Protein AF-A0AAD1FKB3-F1 (afdb_monomer_lite)

InterPro domains:
  IPR004477 ComEC/Rec2-related protein [PF03772] (3-189)
  IPR004477 ComEC/Rec2-related protein [TIGR00360] (20-125)
  IPR052159 Bacterial competence-related DNA uptake protein [PTHR30619] (15-216)

Foldseek 3Di:
DVVLVVLCPDPDPLSVLVVVLSVCCVVDCVVPVVCVVPLVNVLVSLLSLQLSLVVVVVVVPCVNQPDPDDPVSVVVVVLVSLLSSQVRSLLLCVVSCCQVQQKHFPCSRVLSSLVVCLCPVQVVVLVVVLVVVVVVVNSVVSVVSNVVSVVVSVVSVVVLVPDPCRMDGHDNDDPVLVVLSVQLSVCSSVVHPVSVVSNVVSVVVRVVNRVPLPPPQWDADPVQRKIWGQDPVRATEIEGPDDDPSVQCSVCVSSPHRHYHYDYHDPPPD

Structure (mmCIF, N/CA/C/O backbone):
data_AF-A0AAD1FKB3-F1
#
_entry.id   AF-A0AAD1FKB3-F1
#
loop_
_atom_site.group_PDB
_atom_site.id
_atom_site.type_symbol
_atom_site.label_atom_id
_atom_site.label_alt_id
_atom_site.label_comp_id
_atom_site.label_asym_id
_atom_site.label_entity_id
_atom_site.label_seq_id
_atom_site.pdbx_PDB_ins_code
_atom_site.Cartn_x
_atom_site.Cartn_y
_atom_site.Cartn_z
_atom_site.occupancy
_atom_site.B_iso_or_equiv
_atom_site.auth_seq_id
_atom_site.auth_comp_id
_atom_site.auth_asym_id
_atom_site.auth_atom_id
_atom_site.pdbx_PDB_model_num
ATOM 1 N N . MET A 1 1 ? 4.113 -22.077 14.541 1.00 39.12 1 MET A N 1
ATOM 2 C CA . MET A 1 1 ? 3.080 -22.585 15.473 1.00 39.12 1 MET A CA 1
ATOM 3 C C . MET A 1 1 ? 3.200 -21.978 16.868 1.00 39.12 1 MET A C 1
ATOM 5 O O . MET A 1 1 ? 2.243 -21.363 17.306 1.00 39.12 1 MET A O 1
ATOM 9 N N . GLN A 1 2 ? 4.353 -22.048 17.543 1.00 37.47 2 GLN A N 1
ATOM 10 C CA . GLN A 1 2 ? 4.508 -21.526 18.916 1.00 37.47 2 GLN A CA 1
ATOM 11 C C . GLN A 1 2 ? 4.246 -20.015 19.053 1.00 37.47 2 GLN A C 1
ATOM 13 O O . GLN A 1 2 ? 3.602 -19.596 20.003 1.00 37.47 2 GLN A O 1
ATOM 18 N N . PHE A 1 3 ? 4.637 -19.213 18.056 1.00 47.69 3 PHE A N 1
ATOM 19 C CA . PHE A 1 3 ? 4.396 -17.764 18.040 1.00 47.69 3 PHE A CA 1
ATOM 20 C C . PHE A 1 3 ? 2.903 -17.381 17.953 1.00 47.69 3 PHE A C 1
ATOM 22 O O . PHE A 1 3 ? 2.495 -16.380 18.532 1.00 47.69 3 PHE A O 1
ATOM 29 N N . LEU A 1 4 ? 2.076 -18.203 17.285 1.00 47.41 4 LEU A N 1
ATOM 30 C CA . LEU A 1 4 ? 0.626 -17.973 17.173 1.00 47.41 4 LEU A CA 1
ATOM 31 C C . LEU A 1 4 ? -0.088 -18.168 18.518 1.00 47.41 4 LEU A C 1
ATOM 33 O O . LEU A 1 4 ? -0.982 -17.399 18.860 1.00 47.41 4 LEU A O 1
ATOM 37 N N . PHE A 1 5 ? 0.314 -19.183 19.288 1.00 49.19 5 PHE A N 1
ATOM 38 C CA . PHE A 1 5 ? -0.294 -19.464 20.589 1.00 49.19 5 PHE A CA 1
ATOM 39 C C . PHE A 1 5 ? 0.056 -18.401 21.632 1.00 49.19 5 PHE A C 1
ATOM 41 O O . PHE A 1 5 ? -0.810 -18.020 22.416 1.00 49.19 5 PHE A O 1
ATOM 48 N N . THR A 1 6 ? 1.282 -17.870 21.606 1.00 55.47 6 THR A N 1
ATOM 49 C CA . THR A 1 6 ? 1.701 -16.823 22.545 1.00 55.47 6 THR A CA 1
ATOM 50 C C . THR A 1 6 ? 0.889 -15.539 22.360 1.00 55.47 6 THR A C 1
ATOM 52 O O . THR A 1 6 ? 0.445 -14.966 23.347 1.00 55.47 6 THR A O 1
ATOM 55 N N . VAL A 1 7 ? 0.613 -15.127 21.113 1.00 53.53 7 VAL A N 1
ATOM 56 C CA . VAL A 1 7 ? -0.160 -13.907 20.788 1.00 53.53 7 VAL A CA 1
ATOM 57 C C . VAL A 1 7 ? -1.634 -14.005 21.206 1.00 53.53 7 VAL A C 1
ATOM 59 O O . VAL A 1 7 ? -2.237 -12.998 21.571 1.00 53.53 7 VAL A O 1
ATOM 62 N N . LEU A 1 8 ? -2.224 -15.205 21.204 1.00 50.62 8 LEU A N 1
ATOM 63 C CA . LEU A 1 8 ? -3.625 -15.410 21.593 1.00 50.62 8 LEU A CA 1
ATOM 64 C C . LEU A 1 8 ? -3.867 -15.197 23.102 1.00 50.62 8 LEU A C 1
ATOM 66 O O . LEU A 1 8 ? -5.003 -14.934 23.498 1.00 50.62 8 LEU A O 1
ATOM 70 N N . TYR A 1 9 ? -2.818 -15.324 23.924 1.00 55.19 9 TYR A N 1
ATOM 71 C CA . TYR A 1 9 ? -2.907 -15.336 25.387 1.00 55.19 9 TYR A CA 1
ATOM 72 C C . TYR A 1 9 ? -2.482 -14.020 26.061 1.00 55.19 9 TYR A C 1
ATOM 74 O O . TYR A 1 9 ? -2.589 -13.923 27.280 1.00 55.19 9 TYR A O 1
ATOM 82 N N . LEU A 1 10 ? -2.017 -13.004 25.318 1.00 48.88 10 LEU A N 1
ATOM 83 C CA . LEU A 1 10 ? -1.699 -11.694 25.902 1.00 48.88 10 LEU A CA 1
ATOM 84 C C . LEU A 1 10 ? -2.988 -10.919 26.235 1.00 48.88 10 LEU A C 1
ATOM 86 O O . LEU A 1 10 ? -3.752 -10.594 25.320 1.00 48.88 10 LEU A O 1
ATOM 90 N N . PRO A 1 11 ? -3.239 -10.579 27.513 1.00 51.00 11 PRO A N 1
ATOM 91 C CA . PRO A 1 11 ? -4.298 -9.658 27.876 1.00 51.00 11 PRO A CA 1
ATOM 92 C C . PRO A 1 11 ? -3.741 -8.233 27.816 1.00 51.00 11 PRO A C 1
ATOM 94 O O . PRO A 1 11 ? -3.106 -7.807 28.766 1.00 51.00 11 PRO A O 1
ATOM 97 N N . ASP A 1 12 ? -3.956 -7.515 26.709 1.00 55.78 12 ASP A N 1
ATOM 98 C CA . ASP A 1 12 ? -3.789 -6.054 26.647 1.00 55.78 12 ASP A CA 1
ATOM 99 C C . ASP A 1 12 ? -4.429 -5.451 25.384 1.00 55.78 12 ASP A C 1
ATOM 101 O O . ASP A 1 12 ? -4.550 -6.100 24.343 1.00 55.78 12 ASP A O 1
ATOM 105 N N . ALA A 1 13 ? -4.815 -4.172 25.455 1.00 51.72 13 ALA A N 1
ATOM 106 C CA . ALA A 1 13 ? -5.456 -3.425 24.365 1.00 51.72 13 ALA A CA 1
ATOM 107 C C . ALA A 1 13 ? -4.607 -3.330 23.071 1.00 51.72 13 ALA A C 1
ATOM 109 O O . ALA A 1 13 ? -5.163 -3.097 21.998 1.00 51.72 13 ALA A O 1
ATOM 110 N N . LEU A 1 14 ? -3.287 -3.560 23.144 1.00 50.25 14 LEU A N 1
ATOM 111 C CA . LEU A 1 14 ? -2.389 -3.649 21.979 1.00 50.25 14 LEU A CA 1
ATOM 112 C C . LEU A 1 14 ? -2.432 -5.007 21.254 1.00 50.25 14 LEU A C 1
ATOM 114 O O . LEU A 1 14 ? -2.030 -5.091 20.095 1.00 50.25 14 LEU A O 1
ATOM 118 N N . ALA A 1 15 ? -2.930 -6.067 21.895 1.00 56.03 15 ALA A N 1
ATOM 119 C CA . ALA A 1 15 ? -2.915 -7.424 21.345 1.00 56.03 15 ALA A CA 1
ATOM 120 C C . ALA A 1 15 ? -4.056 -7.694 20.347 1.00 56.03 15 ALA A C 1
ATOM 122 O O . ALA A 1 15 ? -4.021 -8.689 19.624 1.00 56.03 15 ALA A O 1
ATOM 123 N N . PHE A 1 16 ? -5.066 -6.820 20.267 1.00 64.44 16 PHE A N 1
ATOM 124 C CA . PHE A 1 16 ? -6.256 -7.044 19.437 1.00 64.44 16 PHE A CA 1
ATOM 125 C C . PHE A 1 16 ? -5.960 -7.190 17.933 1.00 64.44 16 PHE A C 1
ATOM 127 O O . PHE A 1 16 ? -6.405 -8.178 17.344 1.00 64.44 16 PHE A O 1
ATOM 134 N N . PRO A 1 17 ? -5.196 -6.284 17.289 1.00 72.12 17 PRO A N 1
ATOM 135 C CA . PRO A 1 17 ? -4.916 -6.393 15.858 1.00 72.12 17 PRO A CA 1
ATOM 136 C C . PRO A 1 17 ? -4.081 -7.633 15.517 1.00 72.12 17 PRO A C 1
ATOM 138 O O . PRO A 1 17 ? -4.387 -8.329 14.550 1.00 72.12 17 PRO A O 1
ATOM 141 N N . LEU A 1 18 ? -3.074 -7.960 16.339 1.00 73.00 18 LEU A N 1
ATOM 142 C CA . LEU A 1 18 ? -2.245 -9.157 16.152 1.00 73.00 18 LEU A CA 1
ATOM 143 C C . LEU A 1 18 ? -3.039 -10.441 16.369 1.00 73.00 18 LEU A C 1
ATOM 145 O O . LEU A 1 18 ? -2.844 -11.412 15.639 1.00 73.00 18 LEU A O 1
ATOM 149 N N . ARG A 1 19 ? -3.958 -10.450 17.337 1.00 74.81 19 ARG A N 1
ATOM 150 C CA . ARG A 1 19 ? -4.823 -11.595 17.615 1.00 74.81 19 ARG A CA 1
ATOM 151 C C . ARG A 1 19 ? -5.783 -11.857 16.460 1.00 74.81 19 ARG A C 1
ATOM 153 O O . ARG A 1 19 ? -5.859 -12.990 15.997 1.00 74.81 19 ARG A O 1
ATOM 160 N N . SER A 1 20 ? -6.450 -10.825 15.946 1.00 79.81 20 SER A N 1
ATOM 161 C CA . SER A 1 20 ? -7.318 -10.947 14.768 1.00 79.81 20 SER A CA 1
ATOM 162 C C . SER A 1 20 ? -6.542 -11.412 13.535 1.00 79.81 20 SER A C 1
ATOM 164 O O . SER A 1 20 ? -6.999 -12.305 12.826 1.00 79.81 20 SER A O 1
ATOM 166 N N . LEU A 1 21 ? -5.337 -10.875 13.317 1.00 81.25 21 LEU A N 1
ATOM 167 C CA . LEU A 1 21 ? -4.452 -11.277 12.222 1.00 81.25 21 LEU A CA 1
ATOM 168 C C . LEU A 1 21 ? -4.037 -12.756 12.329 1.00 81.25 21 LEU A C 1
ATOM 170 O O . LEU A 1 21 ? -4.066 -13.499 11.349 1.00 81.25 21 LEU A O 1
ATOM 174 N N . THR A 1 22 ? -3.692 -13.187 13.540 1.00 79.44 22 THR A N 1
ATOM 175 C CA . THR A 1 22 ? -3.315 -14.566 13.873 1.00 79.44 22 THR A CA 1
ATOM 176 C C . THR A 1 22 ? -4.476 -15.531 13.633 1.00 79.44 22 THR A C 1
ATOM 178 O O . THR A 1 22 ? -4.288 -16.574 13.009 1.00 79.44 22 THR A O 1
ATOM 181 N N . ILE A 1 23 ? -5.685 -15.165 14.071 1.00 83.25 23 ILE A N 1
ATOM 182 C CA . ILE A 1 23 ? -6.908 -15.947 13.845 1.00 83.25 23 ILE A CA 1
ATOM 183 C C . ILE A 1 23 ? -7.210 -16.047 12.346 1.00 83.25 23 ILE A C 1
ATOM 185 O O . ILE A 1 23 ? -7.464 -17.143 11.852 1.00 83.25 23 ILE A O 1
ATOM 189 N N . ALA A 1 24 ? -7.128 -14.937 11.608 1.00 82.94 24 ALA A N 1
ATOM 190 C CA . ALA A 1 24 ? -7.347 -14.932 10.166 1.00 82.94 24 ALA A CA 1
ATOM 191 C C . ALA A 1 24 ? -6.366 -15.868 9.444 1.00 82.94 24 ALA A C 1
ATOM 193 O O . ALA A 1 24 ? -6.794 -16.720 8.670 1.00 82.94 24 ALA A O 1
ATOM 194 N N . ALA A 1 25 ? -5.066 -15.788 9.746 1.00 82.50 25 ALA A N 1
ATOM 195 C CA . ALA A 1 25 ? -4.069 -16.686 9.162 1.00 82.50 25 ALA A CA 1
ATOM 196 C C . ALA A 1 25 ? -4.320 -18.161 9.520 1.00 82.50 25 ALA A C 1
ATOM 198 O O . ALA A 1 25 ? -4.170 -19.031 8.664 1.00 82.50 25 ALA A O 1
ATOM 199 N N . PHE A 1 26 ? -4.736 -18.445 10.759 1.00 84.12 26 PHE A N 1
ATOM 200 C CA . PHE A 1 26 ? -5.035 -19.804 11.214 1.00 84.12 26 PHE A CA 1
ATOM 201 C C . PHE A 1 26 ? -6.264 -20.411 10.527 1.00 84.12 26 PHE A C 1
ATOM 203 O O . PHE A 1 26 ? -6.321 -21.621 10.358 1.00 84.12 26 PHE A O 1
ATOM 210 N N . ILE A 1 27 ? -7.231 -19.591 10.114 1.00 87.00 27 ILE A N 1
ATOM 211 C CA . ILE A 1 27 ? -8.413 -20.053 9.374 1.00 87.00 27 ILE A CA 1
ATOM 212 C C . ILE A 1 27 ? -8.106 -20.170 7.876 1.00 87.00 27 ILE A C 1
ATOM 214 O O . ILE A 1 27 ? -8.460 -21.162 7.246 1.00 87.00 27 ILE A O 1
ATOM 218 N N . ILE A 1 28 ? -7.442 -19.167 7.296 1.00 86.94 28 ILE A N 1
ATOM 219 C CA . ILE A 1 28 ? -7.261 -19.055 5.843 1.00 86.94 28 ILE A CA 1
ATOM 220 C C . ILE A 1 28 ? -6.235 -20.070 5.320 1.00 86.94 28 ILE A C 1
ATOM 222 O O . ILE A 1 28 ? -6.497 -20.724 4.313 1.00 86.94 28 ILE A O 1
ATOM 226 N N . LEU A 1 29 ? -5.086 -20.229 5.988 1.00 87.62 29 LEU A N 1
ATOM 227 C CA . LEU A 1 29 ? -3.979 -21.046 5.469 1.00 87.62 29 LEU A CA 1
ATOM 228 C C . LEU A 1 29 ? -4.279 -22.555 5.402 1.00 87.62 29 LEU A C 1
ATOM 230 O O . LEU A 1 29 ? -3.858 -23.173 4.426 1.00 87.62 29 LEU A O 1
ATOM 234 N N . PRO A 1 30 ? -4.999 -23.175 6.361 1.00 91.25 30 PRO A N 1
ATOM 235 C CA . PRO A 1 30 ? -5.385 -24.581 6.233 1.00 91.25 30 PRO A CA 1
ATOM 236 C C . PRO A 1 30 ? -6.418 -24.829 5.134 1.00 91.25 30 PRO A C 1
ATOM 238 O O . PRO A 1 30 ? -6.410 -25.895 4.529 1.00 91.25 30 PRO A O 1
ATOM 241 N N . LEU A 1 31 ? -7.309 -23.863 4.887 1.00 90.88 31 LEU A N 1
ATOM 242 C CA . LEU A 1 31 ? -8.337 -23.984 3.853 1.00 90.88 31 LEU A CA 1
ATOM 243 C C . LEU A 1 31 ? -7.755 -23.783 2.454 1.00 90.88 31 LEU A C 1
ATOM 245 O O . LEU A 1 31 ? -8.154 -24.470 1.523 1.00 90.88 31 LEU A O 1
ATOM 249 N N . ASN A 1 32 ? -6.828 -22.837 2.311 1.00 88.62 32 ASN A N 1
ATOM 250 C CA . ASN A 1 32 ? -6.254 -22.448 1.030 1.00 88.62 32 ASN A CA 1
ATOM 251 C C . ASN A 1 32 ? -4.782 -22.036 1.224 1.00 88.62 32 ASN A C 1
ATOM 253 O O . ASN A 1 32 ? -4.481 -20.849 1.398 1.00 88.62 32 ASN A O 1
ATOM 257 N N . PRO A 1 33 ? -3.845 -23.000 1.196 1.00 85.50 33 PRO A N 1
ATOM 258 C CA . PRO A 1 33 ? -2.425 -22.729 1.427 1.00 85.50 33 PRO A CA 1
ATOM 259 C C . PRO A 1 33 ? -1.802 -21.857 0.329 1.00 85.50 33 PRO A C 1
ATOM 261 O O . PRO A 1 33 ? -0.818 -21.159 0.573 1.00 85.50 33 PRO A O 1
ATOM 264 N N . GLU A 1 34 ? -2.401 -21.843 -0.862 1.00 86.56 34 GLU A N 1
ATOM 265 C CA . GLU A 1 34 ? -1.951 -21.054 -2.010 1.00 86.56 34 GLU A CA 1
ATOM 266 C C . GLU A 1 34 ? -1.991 -19.540 -1.740 1.00 86.56 34 GLU A C 1
ATOM 268 O O . GLU A 1 34 ? -1.167 -18.800 -2.282 1.00 86.56 34 GLU A O 1
ATOM 273 N N . TYR A 1 35 ? -2.850 -19.068 -0.821 1.00 84.81 35 TYR A N 1
ATOM 274 C CA . TYR A 1 35 ? -2.946 -17.645 -0.467 1.00 84.81 35 TYR A CA 1
ATOM 275 C C . TYR A 1 35 ? -1.649 -17.040 0.065 1.00 84.81 35 TYR A C 1
ATOM 277 O O . TYR A 1 35 ? -1.473 -15.828 -0.034 1.00 84.81 35 TYR A O 1
ATOM 285 N N . ILE A 1 36 ? -0.707 -17.843 0.565 1.00 83.31 36 ILE A N 1
ATOM 286 C CA . ILE A 1 36 ? 0.579 -17.321 1.039 1.00 83.31 36 ILE A CA 1
ATOM 287 C C . ILE A 1 36 ? 1.418 -16.699 -0.090 1.00 83.31 36 ILE A C 1
ATOM 289 O O . ILE A 1 36 ? 2.229 -15.803 0.155 1.00 83.31 36 ILE A O 1
ATOM 293 N N . PHE A 1 37 ? 1.199 -17.135 -1.333 1.00 82.88 37 PHE A N 1
ATOM 294 C CA . PHE A 1 37 ? 1.865 -16.603 -2.521 1.00 82.88 37 PHE A CA 1
ATOM 295 C C . PHE A 1 37 ? 1.112 -15.424 -3.140 1.00 82.88 37 PHE A C 1
ATOM 297 O O . PHE A 1 37 ? 1.648 -14.751 -4.018 1.00 82.88 37 PHE A O 1
ATOM 304 N N . HIS A 1 38 ? -0.106 -15.131 -2.672 1.00 85.00 38 HIS A N 1
ATOM 305 C CA . HIS A 1 38 ? -0.870 -14.006 -3.183 1.00 85.00 38 HIS A CA 1
ATOM 306 C C . HIS A 1 38 ? -0.317 -12.677 -2.647 1.00 85.00 38 HIS A C 1
ATOM 308 O O . HIS A 1 38 ? -0.253 -12.476 -1.427 1.00 85.00 38 HIS A O 1
ATOM 314 N N . PRO A 1 39 ? -0.014 -11.710 -3.531 1.00 84.81 39 PRO A N 1
ATOM 315 C CA . PRO A 1 39 ? 0.517 -10.409 -3.129 1.00 84.81 39 PRO A CA 1
ATOM 316 C C . PRO A 1 39 ? -0.381 -9.672 -2.137 1.00 84.81 39 PRO A C 1
ATOM 318 O O . PRO A 1 39 ? 0.105 -9.069 -1.187 1.00 84.81 39 PRO A O 1
ATOM 321 N N . SER A 1 40 ? -1.702 -9.760 -2.305 1.00 84.88 40 SER A N 1
ATOM 322 C CA . SER A 1 40 ? -2.670 -9.112 -1.413 1.00 84.88 40 SER A CA 1
ATOM 323 C C . SER A 1 40 ? -2.573 -9.619 0.029 1.00 84.88 40 SER A C 1
ATOM 325 O O . SER A 1 40 ? -2.665 -8.822 0.963 1.00 84.88 40 SER A O 1
ATOM 327 N N . PHE A 1 41 ? -2.341 -10.924 0.217 1.00 85.31 41 PHE A N 1
ATOM 328 C CA . PHE A 1 41 ? -2.156 -11.520 1.541 1.00 85.31 41 PHE A CA 1
ATOM 329 C C . PHE A 1 41 ? -0.845 -11.037 2.169 1.00 85.31 41 PHE A C 1
ATOM 331 O O . PHE A 1 41 ? -0.839 -10.561 3.304 1.00 85.31 41 PHE A O 1
ATOM 338 N N . GLN A 1 42 ? 0.250 -11.078 1.403 1.00 88.56 42 GLN A N 1
ATOM 339 C CA . GLN A 1 42 ? 1.574 -10.641 1.853 1.00 88.56 42 GLN A CA 1
ATOM 340 C C . GLN A 1 42 ? 1.584 -9.161 2.254 1.00 88.56 42 GLN A C 1
ATOM 342 O O . GLN A 1 42 ? 2.027 -8.818 3.350 1.00 88.56 42 GLN A O 1
ATOM 347 N N . LEU A 1 43 ? 1.051 -8.289 1.393 1.00 89.75 43 LEU A N 1
ATOM 348 C CA . LEU A 1 43 ? 1.009 -6.847 1.623 1.00 89.75 43 LEU A CA 1
ATOM 349 C C . LEU A 1 43 ? 0.167 -6.490 2.848 1.00 89.75 43 LEU A C 1
ATOM 351 O O . LEU A 1 43 ? 0.610 -5.696 3.674 1.00 89.75 43 LEU A O 1
ATOM 355 N N . SER A 1 44 ? -1.013 -7.099 3.003 1.00 87.44 44 SER A N 1
ATOM 356 C CA . SER A 1 44 ? -1.881 -6.841 4.156 1.00 87.44 44 SER A CA 1
ATOM 357 C C . SER A 1 44 ? -1.237 -7.302 5.467 1.00 87.44 44 SER A C 1
ATOM 359 O O . SER A 1 44 ? -1.201 -6.542 6.436 1.00 87.44 44 SER A O 1
ATOM 361 N N . PHE A 1 45 ? -0.660 -8.509 5.493 1.00 86.62 45 PHE A N 1
ATOM 362 C CA . PHE A 1 45 ? -0.048 -9.067 6.700 1.00 86.62 45 PHE A CA 1
ATOM 363 C C . PHE A 1 45 ? 1.170 -8.254 7.152 1.00 86.62 45 PHE A C 1
ATOM 365 O O . PHE A 1 45 ? 1.288 -7.905 8.327 1.00 86.62 45 PHE A O 1
ATOM 372 N N . ILE A 1 46 ? 2.045 -7.892 6.208 1.00 87.81 46 ILE A N 1
ATOM 373 C CA . ILE A 1 46 ? 3.221 -7.057 6.473 1.00 87.81 46 ILE A CA 1
ATOM 374 C C . ILE A 1 46 ? 2.796 -5.663 6.937 1.00 87.81 46 ILE A C 1
ATOM 376 O O . ILE A 1 46 ? 3.334 -5.169 7.926 1.00 87.81 46 ILE A O 1
ATOM 380 N N . ALA A 1 47 ? 1.800 -5.048 6.290 1.00 88.69 47 ALA A N 1
ATOM 381 C CA . ALA A 1 47 ? 1.280 -3.744 6.691 1.00 88.69 47 ALA A CA 1
ATOM 382 C C . ALA A 1 47 ? 0.745 -3.760 8.130 1.00 88.69 47 ALA A C 1
ATOM 384 O O . ALA A 1 47 ? 1.176 -2.942 8.942 1.00 88.69 47 ALA A O 1
ATOM 385 N N . VAL A 1 48 ? -0.132 -4.707 8.481 1.00 87.50 48 VAL A N 1
ATOM 386 C CA . VAL A 1 48 ? -0.699 -4.791 9.838 1.00 87.50 48 VAL A CA 1
ATOM 387 C C . VAL A 1 48 ? 0.394 -5.038 10.878 1.00 87.50 48 VAL A C 1
ATOM 389 O O . VAL A 1 48 ? 0.453 -4.312 11.869 1.00 87.50 48 VAL A O 1
ATOM 392 N N . LEU A 1 49 ? 1.295 -6.001 10.645 1.00 84.81 49 LEU A N 1
ATOM 393 C CA . LEU A 1 49 ? 2.421 -6.261 11.550 1.00 84.81 49 LEU A CA 1
ATOM 394 C C . LEU A 1 49 ? 3.291 -5.019 11.748 1.00 84.81 49 LEU A C 1
ATOM 396 O O . LEU A 1 49 ? 3.677 -4.699 12.871 1.00 84.81 49 LEU A O 1
ATOM 400 N N . SER A 1 50 ? 3.574 -4.304 10.659 1.00 85.00 50 SER A N 1
ATOM 401 C CA . SER A 1 50 ? 4.382 -3.093 10.694 1.00 85.00 50 SER A CA 1
ATOM 402 C C . SER A 1 50 ? 3.738 -1.991 11.526 1.00 85.00 50 SER A C 1
ATOM 404 O O . SER A 1 50 ? 4.415 -1.363 12.334 1.00 85.00 50 SER A O 1
ATOM 406 N N . LEU A 1 51 ? 2.425 -1.798 11.387 1.00 85.12 51 LEU A N 1
ATOM 407 C CA . LEU A 1 51 ? 1.684 -0.790 12.134 1.00 85.12 51 LEU A CA 1
ATOM 408 C C . LEU A 1 51 ? 1.653 -1.116 13.621 1.00 85.12 51 LEU A C 1
ATOM 410 O O . LEU A 1 51 ? 1.817 -0.209 14.429 1.00 85.12 51 LEU A O 1
ATOM 414 N N . VAL A 1 52 ? 1.494 -2.390 13.991 1.00 82.19 52 VAL A N 1
ATOM 415 C CA . VAL A 1 52 ? 1.530 -2.786 15.403 1.00 82.19 52 VAL A CA 1
ATOM 416 C C . VAL A 1 52 ? 2.922 -2.568 15.998 1.00 82.19 52 VAL A C 1
ATOM 418 O O . VAL A 1 52 ? 3.041 -1.898 17.022 1.00 82.19 52 VAL A O 1
ATOM 421 N N . ALA A 1 53 ? 3.977 -3.042 15.330 1.00 79.06 53 ALA A N 1
ATOM 422 C CA . ALA A 1 53 ? 5.354 -2.843 15.790 1.00 79.06 53 ALA A CA 1
ATOM 423 C C . ALA A 1 53 ? 5.738 -1.349 15.848 1.00 79.06 53 ALA A C 1
ATOM 425 O O . ALA A 1 53 ? 6.380 -0.885 16.791 1.00 79.06 53 ALA A O 1
ATOM 426 N N . GLY A 1 54 ? 5.303 -0.565 14.859 1.00 78.56 54 GLY A N 1
ATOM 427 C CA . GLY A 1 54 ? 5.491 0.884 14.824 1.00 78.56 54 GLY A CA 1
ATOM 428 C C . GLY A 1 54 ? 4.714 1.609 15.922 1.00 78.56 54 GLY A C 1
ATOM 429 O O . GLY A 1 54 ? 5.212 2.578 16.491 1.00 78.56 54 GLY A O 1
ATOM 430 N N . TYR A 1 55 ? 3.518 1.131 16.269 1.00 77.00 55 TYR A N 1
ATOM 431 C CA . TYR A 1 55 ? 2.710 1.705 17.341 1.00 77.00 55 TYR A CA 1
ATOM 432 C C . TYR A 1 55 ? 3.324 1.467 18.724 1.00 77.00 55 TYR A C 1
ATOM 434 O O . TYR A 1 55 ? 3.342 2.388 19.541 1.00 77.00 55 TYR A O 1
ATOM 442 N N . GLU A 1 56 ? 3.898 0.287 18.975 1.00 73.69 56 GLU A N 1
ATOM 443 C CA . GLU A 1 56 ? 4.669 0.021 20.198 1.00 73.69 56 GLU A CA 1
ATOM 444 C C . GLU A 1 56 ? 5.842 0.996 20.349 1.00 73.69 56 GLU A C 1
ATOM 446 O O . GLU A 1 56 ? 6.047 1.575 21.420 1.00 73.69 56 GLU A O 1
ATOM 451 N N . PHE A 1 57 ? 6.577 1.237 19.260 1.00 70.75 57 PHE A N 1
ATOM 452 C CA . PHE A 1 57 ? 7.657 2.222 19.238 1.00 70.75 57 PHE A CA 1
ATOM 453 C C . PHE A 1 57 ? 7.140 3.649 19.486 1.00 70.75 57 PHE A C 1
ATOM 455 O O . PHE A 1 57 ? 7.714 4.388 20.287 1.00 70.75 57 PHE A O 1
ATOM 462 N N . TYR A 1 58 ? 6.030 4.023 18.843 1.00 70.56 58 TYR A N 1
ATOM 463 C CA . TYR A 1 58 ? 5.409 5.340 18.980 1.00 70.56 58 TYR A CA 1
ATOM 464 C C . TYR A 1 58 ? 4.922 5.617 20.413 1.00 70.56 58 TYR A C 1
ATOM 466 O O . TYR A 1 58 ? 5.169 6.697 20.947 1.00 70.56 58 TYR A O 1
ATOM 474 N N . LEU A 1 59 ? 4.289 4.638 21.069 1.00 67.12 59 LEU A N 1
ATOM 475 C CA . LEU A 1 59 ? 3.823 4.756 22.455 1.00 67.12 59 LEU A CA 1
ATOM 476 C C . LEU A 1 59 ? 4.964 4.839 23.469 1.00 67.12 59 LEU A C 1
ATOM 478 O O . LEU A 1 59 ? 4.882 5.604 24.431 1.00 67.12 59 LEU A O 1
ATOM 482 N N . LYS A 1 60 ? 6.031 4.061 23.261 1.00 65.50 60 LYS A N 1
ATOM 483 C CA . LYS A 1 60 ? 7.198 4.055 24.152 1.00 65.50 60 LYS A CA 1
ATOM 484 C C . LYS A 1 60 ? 7.930 5.400 24.144 1.00 65.50 60 LYS A C 1
ATOM 486 O O . LYS A 1 60 ? 8.550 5.770 25.138 1.00 65.50 60 LYS A O 1
ATOM 491 N N . ASN A 1 61 ? 7.816 6.151 23.051 1.00 66.31 61 ASN A N 1
ATOM 492 C CA . ASN A 1 61 ? 8.430 7.458 22.875 1.00 66.31 61 ASN A CA 1
ATOM 493 C C . ASN A 1 61 ? 7.421 8.590 23.156 1.00 66.31 61 ASN A C 1
ATOM 495 O O . ASN A 1 61 ? 7.101 9.401 22.286 1.00 66.31 61 ASN A O 1
ATOM 499 N N . SER A 1 62 ? 6.942 8.651 24.407 1.00 55.81 62 SER A N 1
ATOM 500 C CA . SER A 1 62 ? 5.901 9.566 24.923 1.00 55.81 62 SER A CA 1
ATOM 501 C C . SER A 1 62 ? 6.117 11.061 24.636 1.00 55.81 62 SER A C 1
ATOM 503 O O . SER A 1 62 ? 5.171 11.843 24.696 1.00 55.81 62 SER A O 1
ATOM 505 N N . TRP A 1 63 ? 7.329 11.469 24.260 1.00 54.56 63 TRP A N 1
ATOM 506 C CA . TRP A 1 63 ? 7.642 12.823 23.794 1.00 54.56 63 TRP A CA 1
ATOM 507 C C . TRP A 1 63 ? 6.954 13.197 22.464 1.00 54.56 63 TRP A C 1
ATOM 509 O O . TRP A 1 63 ? 6.671 14.368 22.225 1.00 54.56 63 TRP A O 1
ATOM 519 N N . LEU A 1 64 ? 6.616 12.216 21.617 1.00 55.19 64 LEU A N 1
ATOM 520 C CA . LEU A 1 64 ? 5.879 12.428 20.360 1.00 55.19 64 LEU A CA 1
ATOM 521 C C . LEU A 1 64 ? 4.370 12.665 20.575 1.00 55.19 64 LEU A C 1
ATOM 523 O O . LEU A 1 64 ? 3.680 13.130 19.668 1.00 55.19 64 LEU A O 1
ATOM 527 N N . LEU A 1 65 ? 3.856 12.352 21.768 1.00 58.09 65 LEU A N 1
ATOM 528 C CA . LEU A 1 65 ? 2.433 12.331 22.131 1.00 58.09 65 LEU A CA 1
ATOM 529 C C . LEU A 1 65 ? 1.936 13.653 22.744 1.00 58.09 65 LEU A C 1
ATOM 531 O O . LEU A 1 65 ? 0.991 13.619 23.527 1.00 58.09 65 LEU A O 1
ATOM 535 N N . GLY A 1 66 ? 2.570 14.785 22.400 1.00 56.78 66 GLY A N 1
ATOM 536 C CA . GLY A 1 66 ? 2.365 16.123 22.984 1.00 56.78 66 GLY A CA 1
ATOM 537 C C . GLY A 1 66 ? 0.956 16.414 23.529 1.00 56.78 66 GLY A C 1
ATOM 538 O O . GLY A 1 66 ? -0.045 16.016 22.938 1.00 56.78 66 GLY A O 1
ATOM 539 N N . GLU A 1 67 ? 0.887 17.108 24.672 1.00 57.12 67 GLU A N 1
ATOM 540 C CA . GLU A 1 67 ? -0.312 17.200 25.521 1.00 57.12 67 GLU A CA 1
ATOM 541 C C . GLU A 1 67 ? -1.640 17.358 24.755 1.00 57.12 67 GLU A C 1
ATOM 543 O O . GLU A 1 67 ? -1.876 18.332 24.034 1.00 57.12 67 GLU A O 1
ATOM 548 N N . LYS A 1 68 ? -2.554 16.404 24.978 1.00 59.25 68 LYS A N 1
ATOM 549 C CA . LYS A 1 68 ? -3.925 16.413 24.455 1.00 59.25 68 LYS A CA 1
ATOM 550 C C . LYS A 1 68 ? -4.738 17.532 25.113 1.00 59.25 68 LYS A C 1
ATOM 552 O O . LYS A 1 68 ? -5.431 17.298 26.099 1.00 59.25 68 LYS A O 1
ATOM 557 N N . LYS A 1 69 ? -4.685 18.748 24.569 1.00 55.75 69 LYS A N 1
ATOM 558 C CA . LYS A 1 69 ? -5.560 19.851 24.998 1.00 55.75 69 LYS A CA 1
ATOM 559 C C . LYS A 1 69 ? -6.418 20.350 23.829 1.00 55.75 69 LYS A C 1
ATOM 561 O O . LYS A 1 69 ? -5.927 20.970 22.890 1.00 55.75 69 LYS A O 1
ATOM 566 N N . GLY A 1 70 ? -7.722 20.059 23.904 1.00 76.12 70 GLY A N 1
ATOM 567 C CA . GLY A 1 70 ? -8.771 20.568 23.008 1.00 76.12 70 GLY A CA 1
ATOM 568 C C . GLY A 1 70 ? -8.976 19.811 21.684 1.00 76.12 70 GLY A C 1
ATOM 569 O O . GLY A 1 70 ? -8.193 18.942 21.301 1.00 76.12 70 GLY A O 1
ATOM 570 N N . ILE A 1 71 ? -10.039 20.185 20.959 1.00 76.75 71 ILE A N 1
ATOM 571 C CA . ILE A 1 71 ? -10.422 19.623 19.643 1.00 76.75 71 ILE A CA 1
ATOM 572 C C . ILE A 1 71 ? -9.279 19.770 18.627 1.00 76.75 71 ILE A C 1
ATOM 574 O O . ILE A 1 71 ? -8.991 18.854 17.862 1.00 76.75 71 ILE A O 1
ATOM 578 N N . PHE A 1 72 ? -8.562 20.896 18.665 1.00 77.38 72 PHE A N 1
ATOM 579 C CA . PHE A 1 72 ? -7.432 21.154 17.773 1.00 77.38 72 PHE A CA 1
ATOM 580 C C . PHE A 1 72 ? -6.240 20.216 18.028 1.00 77.38 72 PHE A C 1
ATOM 582 O O . PHE A 1 72 ? -5.576 19.789 17.084 1.00 77.38 72 PHE A O 1
ATOM 589 N N . GLY A 1 73 ? -5.996 19.840 19.290 1.00 77.19 73 GLY A N 1
ATOM 590 C CA . GLY A 1 73 ? -4.999 18.830 19.648 1.00 77.19 73 GLY A CA 1
ATOM 591 C C . GLY A 1 73 ? -5.378 17.436 19.144 1.00 77.19 73 GLY A C 1
ATOM 592 O O . GLY A 1 73 ? -4.526 16.719 18.627 1.00 77.19 73 GLY A O 1
ATOM 593 N N . ALA A 1 74 ? -6.666 17.079 19.206 1.00 76.69 74 ALA A N 1
ATOM 594 C CA . ALA A 1 74 ? -7.165 15.805 18.688 1.00 76.69 74 ALA A CA 1
ATOM 595 C C . ALA A 1 74 ? -7.024 15.697 17.160 1.00 76.69 74 ALA A C 1
ATOM 597 O O . ALA A 1 74 ? -6.548 14.678 16.663 1.00 76.69 74 ALA A O 1
ATOM 598 N N . VAL A 1 75 ? -7.364 16.760 16.419 1.00 80.94 75 VAL A N 1
ATOM 599 C CA . VAL A 1 75 ? -7.202 16.797 14.955 1.00 80.94 75 VAL A CA 1
ATOM 600 C C . VAL A 1 75 ? -5.729 16.690 14.567 1.00 80.94 75 VAL A C 1
ATOM 602 O O . VAL A 1 75 ? -5.388 15.871 13.719 1.00 80.94 75 VAL A O 1
ATOM 605 N N . LYS A 1 76 ? -4.842 17.454 15.220 1.00 81.81 76 LYS A N 1
ATOM 606 C CA . LYS A 1 76 ? -3.389 17.371 14.991 1.00 81.81 76 LYS A CA 1
ATOM 607 C C . LYS A 1 76 ? -2.828 15.981 15.273 1.00 81.81 76 LYS A C 1
ATOM 609 O O . LYS A 1 76 ? -2.006 15.483 14.513 1.00 81.81 76 LYS A O 1
ATOM 614 N N . PHE A 1 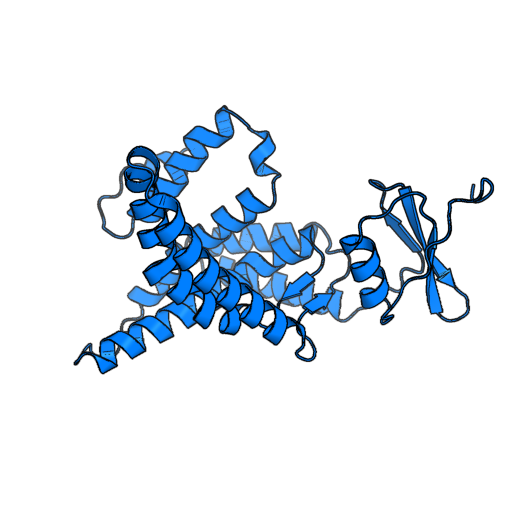77 ? -3.260 15.356 16.363 1.00 79.94 77 PHE A N 1
ATOM 615 C CA . PHE A 1 77 ? -2.813 14.016 16.719 1.00 79.94 77 PHE A CA 1
ATOM 616 C C . PHE A 1 77 ? -3.292 12.973 15.704 1.00 79.94 77 PHE A C 1
ATOM 618 O O . PHE A 1 77 ? -2.514 12.114 15.291 1.00 79.94 77 PHE A O 1
ATOM 625 N N . TYR A 1 78 ? -4.551 13.067 15.269 1.00 81.50 78 TYR A N 1
ATOM 626 C CA . TYR A 1 78 ? -5.110 12.178 14.254 1.00 81.50 78 TYR A CA 1
ATOM 627 C C . TYR A 1 78 ? -4.364 12.307 12.923 1.00 81.50 78 TYR A C 1
ATOM 629 O O . TYR A 1 78 ? -3.955 11.298 12.352 1.00 81.50 78 TYR A O 1
ATOM 637 N N . THR A 1 79 ? -4.127 13.534 12.449 1.00 83.12 79 THR A N 1
ATOM 638 C CA . THR A 1 79 ? -3.393 13.752 11.197 1.00 83.12 79 THR A CA 1
ATOM 639 C C . THR A 1 79 ? -1.945 13.286 11.306 1.00 83.12 79 THR A C 1
ATOM 641 O O . THR A 1 79 ? -1.490 12.566 10.423 1.00 83.12 79 THR A O 1
ATOM 644 N N . ALA A 1 80 ? -1.240 13.596 12.397 1.00 84.19 80 ALA A N 1
ATOM 645 C CA . ALA A 1 80 ? 0.127 13.121 12.621 1.00 84.19 80 ALA A CA 1
ATOM 646 C C . ALA A 1 80 ? 0.209 11.587 12.666 1.00 84.19 80 ALA A C 1
ATOM 648 O O . ALA A 1 80 ? 1.084 10.995 12.035 1.00 84.19 80 ALA A O 1
ATOM 649 N N . SER A 1 81 ? -0.738 10.939 13.351 1.00 81.81 81 SER A N 1
ATOM 650 C CA . SER A 1 81 ? -0.824 9.476 13.408 1.00 81.81 81 SER A CA 1
ATOM 651 C C . SER A 1 81 ? -1.088 8.873 12.029 1.00 81.81 81 SER A C 1
ATOM 653 O O . SER A 1 81 ? -0.476 7.867 11.684 1.00 81.81 81 SER A O 1
ATOM 655 N N . ASN A 1 82 ? -1.951 9.501 11.223 1.00 84.69 82 ASN A N 1
ATOM 656 C CA . ASN A 1 82 ? -2.269 9.045 9.869 1.00 84.69 82 ASN A CA 1
ATOM 657 C C . ASN A 1 82 ? -1.084 9.216 8.899 1.00 84.69 82 ASN A C 1
ATOM 659 O O . ASN A 1 82 ? -0.810 8.341 8.079 1.00 84.69 82 ASN A O 1
ATOM 663 N N . ILE A 1 83 ? -0.329 10.314 9.024 1.00 88.19 83 ILE A N 1
ATOM 664 C CA . ILE A 1 83 ? 0.927 10.506 8.282 1.00 88.19 83 ILE A CA 1
ATOM 665 C C . ILE A 1 83 ? 1.916 9.402 8.656 1.00 88.19 83 ILE A C 1
ATOM 667 O O . ILE A 1 83 ? 2.476 8.755 7.773 1.00 88.19 83 ILE A O 1
ATOM 671 N N . TYR A 1 84 ? 2.111 9.171 9.957 1.00 86.69 84 TYR A N 1
ATOM 672 C CA . TYR A 1 84 ? 3.059 8.182 10.458 1.00 86.69 84 TYR A CA 1
ATOM 673 C C . TYR A 1 84 ? 2.708 6.764 9.997 1.00 86.69 84 TYR A C 1
ATOM 675 O O . TYR A 1 84 ? 3.564 6.074 9.447 1.00 86.69 84 TYR A O 1
ATOM 683 N N . SER A 1 85 ? 1.450 6.344 10.159 1.00 86.94 85 SER A N 1
ATOM 684 C CA . SER A 1 85 ? 0.991 5.017 9.743 1.00 86.94 85 SER A CA 1
ATOM 685 C C . SER A 1 85 ? 1.112 4.823 8.232 1.00 86.94 85 SER A C 1
ATOM 687 O O . SER A 1 85 ? 1.637 3.805 7.787 1.00 86.94 85 SER A O 1
ATOM 689 N N . SER A 1 86 ? 0.698 5.814 7.437 1.00 88.38 86 SER A N 1
ATOM 690 C CA . SER A 1 86 ? 0.775 5.761 5.974 1.00 88.38 86 SER A CA 1
ATOM 691 C C . SER A 1 86 ? 2.216 5.695 5.478 1.00 88.38 86 SER A C 1
ATOM 693 O O . SER A 1 86 ? 2.519 4.937 4.556 1.00 88.38 86 SER A O 1
ATOM 695 N N . PHE A 1 87 ? 3.114 6.467 6.090 1.00 89.75 87 PHE A N 1
ATOM 696 C CA . PHE A 1 87 ? 4.538 6.464 5.770 1.00 89.75 87 PHE A CA 1
ATOM 697 C C . PHE A 1 87 ? 5.187 5.124 6.114 1.00 89.75 87 PHE A C 1
ATOM 699 O O . PHE A 1 87 ? 5.830 4.510 5.263 1.00 89.75 87 PHE A O 1
ATOM 706 N N . LEU A 1 88 ? 4.960 4.643 7.336 1.00 87.62 88 LEU A N 1
ATOM 707 C CA . LEU A 1 88 ? 5.516 3.389 7.826 1.00 87.62 88 LEU A CA 1
ATOM 708 C C . LEU A 1 88 ? 5.027 2.197 6.994 1.00 87.62 88 LEU A C 1
ATOM 710 O O . LEU A 1 88 ? 5.843 1.399 6.534 1.00 87.62 88 LEU A O 1
ATOM 714 N N . ALA A 1 89 ? 3.721 2.123 6.723 1.00 87.94 89 ALA A N 1
ATOM 715 C CA . ALA A 1 89 ? 3.147 1.084 5.876 1.00 87.94 89 ALA A CA 1
ATOM 716 C C . ALA A 1 89 ? 3.712 1.145 4.450 1.00 87.94 89 ALA A C 1
ATOM 718 O O . ALA A 1 89 ? 4.098 0.112 3.907 1.00 87.94 89 ALA A O 1
ATOM 719 N N . SER A 1 90 ? 3.824 2.340 3.856 1.00 88.12 90 SER A N 1
ATOM 720 C CA . SER A 1 90 ? 4.349 2.496 2.491 1.00 88.12 90 SER A CA 1
ATOM 721 C C . SER A 1 90 ? 5.807 2.053 2.389 1.00 88.12 90 SER A C 1
ATOM 723 O O . SER A 1 90 ? 6.150 1.322 1.469 1.00 88.12 90 SER A O 1
ATOM 725 N N . ILE A 1 91 ? 6.662 2.435 3.341 1.00 87.62 91 ILE A N 1
ATOM 726 C CA . ILE A 1 91 ? 8.084 2.058 3.331 1.00 87.62 91 ILE A CA 1
ATOM 727 C C . ILE A 1 91 ? 8.266 0.563 3.558 1.00 87.62 91 ILE A C 1
ATOM 729 O O . ILE A 1 91 ? 9.060 -0.084 2.883 1.00 87.62 91 ILE A O 1
ATOM 733 N N . ILE A 1 92 ? 7.549 -0.014 4.513 1.00 87.25 92 ILE A N 1
ATOM 734 C CA . ILE A 1 92 ? 7.758 -1.420 4.851 1.00 87.25 92 ILE A CA 1
ATOM 735 C C . ILE A 1 92 ? 7.157 -2.327 3.773 1.00 87.25 92 ILE A C 1
ATOM 737 O O . ILE A 1 92 ? 7.731 -3.357 3.443 1.00 87.25 92 ILE A O 1
ATOM 741 N N . THR A 1 93 ? 6.049 -1.946 3.144 1.00 89.25 93 THR A N 1
ATOM 742 C CA . THR A 1 93 ? 5.498 -2.741 2.035 1.00 89.25 93 THR A CA 1
ATOM 743 C C . THR A 1 93 ? 6.226 -2.520 0.708 1.00 89.25 93 THR A C 1
ATOM 745 O O . THR A 1 93 ? 6.151 -3.394 -0.156 1.00 89.25 93 THR A O 1
ATOM 748 N N . ALA A 1 94 ? 6.978 -1.422 0.546 1.00 87.88 94 ALA A N 1
ATOM 749 C CA . ALA A 1 94 ? 7.623 -1.062 -0.719 1.00 87.88 94 ALA A CA 1
ATOM 750 C C . ALA A 1 94 ? 8.427 -2.200 -1.362 1.00 87.88 94 ALA A C 1
ATOM 752 O O . ALA A 1 94 ? 8.179 -2.477 -2.529 1.00 87.88 94 ALA A O 1
ATOM 753 N N . PRO A 1 95 ? 9.336 -2.914 -0.668 1.00 85.56 95 PRO A N 1
ATOM 754 C CA . PRO A 1 95 ? 10.158 -3.931 -1.326 1.00 85.56 95 PRO A CA 1
ATOM 755 C C . PRO A 1 95 ? 9.327 -5.089 -1.889 1.00 85.56 95 PRO A C 1
ATOM 757 O O . PRO A 1 95 ? 9.663 -5.647 -2.930 1.00 85.56 95 PRO A O 1
ATOM 760 N N . VAL A 1 96 ? 8.212 -5.417 -1.229 1.00 85.94 96 VAL A N 1
ATOM 761 C CA . VAL A 1 96 ? 7.276 -6.456 -1.675 1.00 85.94 96 VAL A CA 1
ATOM 762 C C . VAL A 1 96 ? 6.447 -5.964 -2.860 1.00 85.94 96 VAL A C 1
ATOM 764 O O . VAL A 1 96 ? 6.310 -6.687 -3.844 1.00 85.94 96 VAL A O 1
ATOM 767 N N . VAL A 1 97 ? 5.954 -4.719 -2.808 1.00 87.62 97 VAL A N 1
ATOM 768 C CA . VAL A 1 97 ? 5.256 -4.082 -3.940 1.00 87.62 97 VAL A CA 1
ATOM 769 C C . VAL A 1 97 ? 6.167 -4.021 -5.161 1.00 87.62 97 VAL A C 1
ATOM 771 O O . VAL A 1 97 ? 5.750 -4.394 -6.252 1.00 87.62 97 VAL A O 1
ATOM 774 N N . ILE A 1 98 ? 7.418 -3.601 -4.983 1.00 85.12 98 ILE A N 1
ATOM 775 C CA . ILE A 1 98 ? 8.368 -3.463 -6.081 1.00 85.12 98 ILE A CA 1
ATOM 776 C C . ILE A 1 98 ? 8.742 -4.836 -6.649 1.00 85.12 98 ILE A C 1
ATOM 778 O O . ILE A 1 98 ? 8.825 -4.978 -7.862 1.00 85.12 98 ILE A O 1
ATOM 782 N N . ASN A 1 99 ? 8.914 -5.866 -5.819 1.00 83.75 99 ASN A N 1
ATOM 783 C CA . ASN A 1 99 ? 9.176 -7.211 -6.329 1.00 83.75 99 ASN A CA 1
ATOM 784 C C . ASN A 1 99 ? 8.026 -7.754 -7.193 1.00 83.75 99 ASN A C 1
ATOM 786 O O . ASN A 1 99 ? 8.266 -8.407 -8.202 1.00 83.75 99 ASN A O 1
ATOM 790 N N . GLN A 1 100 ? 6.780 -7.499 -6.789 1.00 83.12 100 GLN A N 1
ATOM 791 C CA . GLN A 1 100 ? 5.620 -8.051 -7.481 1.00 83.12 100 GLN A CA 1
ATOM 792 C C . GLN A 1 100 ? 5.194 -7.225 -8.699 1.00 83.12 100 GLN A C 1
ATOM 794 O O . GLN A 1 100 ? 4.784 -7.781 -9.716 1.00 83.12 100 GLN A O 1
ATOM 799 N N . PHE A 1 101 ? 5.223 -5.900 -8.567 1.00 82.00 101 PHE A N 1
ATOM 800 C CA . PHE A 1 101 ? 4.632 -4.970 -9.527 1.00 82.00 101 PHE A CA 1
ATOM 801 C C . PHE A 1 101 ? 5.660 -4.067 -10.203 1.00 82.00 101 PHE A C 1
ATOM 803 O O . PHE A 1 101 ? 5.289 -3.318 -11.101 1.00 82.00 101 PHE A O 1
ATOM 810 N N . PHE A 1 102 ? 6.929 -4.108 -9.784 1.00 81.81 102 PHE A N 1
ATOM 811 C CA . PHE A 1 102 ? 8.017 -3.308 -10.354 1.00 81.81 102 PHE A CA 1
ATOM 812 C C . PHE A 1 102 ? 7.776 -1.793 -10.307 1.00 81.81 102 PHE A C 1
ATOM 814 O O . PHE A 1 102 ? 8.370 -1.026 -11.062 1.00 81.81 102 PHE A O 1
ATOM 821 N N . ILE A 1 103 ? 6.905 -1.343 -9.403 1.00 83.69 103 ILE A N 1
ATOM 822 C CA . ILE A 1 103 ? 6.532 0.061 -9.246 1.00 83.69 103 ILE A CA 1
ATOM 823 C C . ILE A 1 103 ? 6.637 0.506 -7.795 1.00 83.69 103 ILE A C 1
ATOM 825 O O . ILE A 1 103 ? 6.470 -0.280 -6.864 1.00 83.69 103 ILE A O 1
ATOM 829 N N . PHE A 1 104 ? 6.835 1.805 -7.615 1.00 86.25 104 PHE A N 1
ATOM 830 C CA . PHE A 1 104 ? 6.736 2.482 -6.333 1.00 86.25 104 PHE A CA 1
ATOM 831 C C . PHE A 1 104 ? 5.950 3.784 -6.491 1.00 86.25 104 PHE A C 1
ATOM 833 O O . PHE A 1 104 ? 6.287 4.632 -7.319 1.00 86.25 104 PHE A O 1
ATOM 840 N N . ALA A 1 105 ? 4.904 3.950 -5.685 1.00 87.31 105 ALA A N 1
ATOM 841 C CA . ALA A 1 105 ? 4.068 5.144 -5.699 1.00 87.31 105 ALA A CA 1
ATOM 842 C C . ALA A 1 105 ? 4.630 6.211 -4.745 1.00 87.31 105 ALA A C 1
ATOM 844 O O . ALA A 1 105 ? 4.513 6.087 -3.524 1.00 87.31 105 ALA A O 1
ATOM 845 N N . THR A 1 106 ? 5.188 7.293 -5.294 1.00 87.62 106 THR A N 1
ATOM 846 C CA . THR A 1 106 ? 5.804 8.382 -4.507 1.00 87.62 106 THR A CA 1
ATOM 847 C C . THR A 1 106 ? 4.783 9.100 -3.630 1.00 87.62 106 THR A C 1
ATOM 849 O O . THR A 1 106 ? 5.055 9.454 -2.484 1.00 87.62 106 THR A O 1
ATOM 852 N N . TYR A 1 107 ? 3.577 9.298 -4.163 1.00 89.69 107 TYR A N 1
ATOM 853 C CA . TYR A 1 107 ? 2.516 10.065 -3.515 1.00 89.69 107 TYR A CA 1
ATOM 854 C C . TYR A 1 107 ? 1.569 9.205 -2.661 1.00 89.69 107 TYR A C 1
ATOM 856 O O . TYR A 1 107 ? 0.473 9.651 -2.336 1.00 89.69 107 TYR A O 1
ATOM 864 N N . SER A 1 108 ? 1.986 8.000 -2.245 1.00 87.81 108 SER A N 1
ATOM 865 C CA . SER A 1 108 ? 1.175 7.108 -1.395 1.00 87.81 108 SER A CA 1
ATOM 866 C C . SER A 1 108 ? 0.735 7.783 -0.086 1.00 87.81 108 SER A C 1
ATOM 868 O O . SER A 1 108 ? -0.440 7.763 0.273 1.00 87.81 108 SER A O 1
ATOM 870 N N . VAL A 1 109 ? 1.656 8.463 0.608 1.00 90.88 109 VAL A N 1
ATOM 871 C CA . VAL A 1 109 ? 1.365 9.137 1.886 1.00 90.88 109 VAL A CA 1
ATOM 872 C C . VAL A 1 109 ? 0.339 10.269 1.737 1.00 90.88 109 VAL A C 1
ATOM 874 O O . VAL A 1 109 ? -0.687 10.209 2.414 1.00 90.88 109 VAL A O 1
ATOM 877 N N . PRO A 1 110 ? 0.540 11.286 0.871 1.00 91.12 110 PRO A N 1
ATOM 878 C CA . PRO A 1 110 ? -0.447 12.352 0.710 1.00 91.12 110 PRO A CA 1
ATOM 879 C C . PRO A 1 110 ? -1.777 11.857 0.128 1.00 91.12 110 PRO A C 1
ATOM 881 O O . PRO A 1 110 ? -2.821 12.386 0.504 1.00 91.12 110 PRO A O 1
ATOM 884 N N . ALA A 1 111 ? -1.772 10.822 -0.720 1.00 90.62 111 ALA A N 1
ATOM 885 C CA . ALA A 1 111 ? -3.007 10.194 -1.183 1.00 90.62 111 ALA A CA 1
ATOM 886 C C . ALA A 1 111 ? -3.786 9.565 -0.016 1.00 90.62 111 ALA A C 1
ATOM 888 O O . ALA A 1 111 ? -4.978 9.830 0.149 1.00 90.62 111 ALA A O 1
ATOM 889 N N . ASN A 1 112 ? -3.109 8.814 0.856 1.00 92.06 112 ASN A N 1
ATOM 890 C CA . ASN A 1 112 ? -3.736 8.175 2.013 1.00 92.06 112 ASN A CA 1
ATOM 891 C C . ASN A 1 112 ? -4.291 9.182 3.030 1.00 92.06 112 ASN A C 1
ATOM 893 O O . ASN A 1 112 ? -5.289 8.886 3.683 1.00 92.06 112 ASN A O 1
ATOM 897 N N . LEU A 1 113 ? -3.744 10.399 3.116 1.00 91.12 113 LEU A N 1
ATOM 898 C CA . LEU A 1 113 ? -4.319 11.453 3.964 1.00 91.12 113 LEU A CA 1
ATOM 899 C C . LEU A 1 113 ? -5.722 11.888 3.540 1.00 91.12 113 LEU A C 1
ATOM 901 O O . LEU A 1 113 ? -6.473 12.378 4.378 1.00 91.12 113 LEU A O 1
ATOM 905 N N . ILE A 1 114 ? -6.078 11.706 2.270 1.00 92.00 114 ILE A N 1
ATOM 906 C CA . ILE A 1 114 ? -7.418 11.994 1.752 1.00 92.00 114 ILE A CA 1
ATOM 907 C C . ILE A 1 114 ? -8.262 10.719 1.774 1.00 92.00 114 ILE A C 1
ATOM 909 O O . ILE A 1 114 ? -9.389 10.719 2.268 1.00 92.00 114 ILE A O 1
ATOM 913 N N . VAL A 1 115 ? -7.701 9.612 1.282 1.00 92.38 115 VAL A N 1
ATOM 914 C CA . VAL A 1 115 ? -8.424 8.346 1.118 1.00 92.38 115 VAL A CA 1
ATOM 915 C C . VAL A 1 115 ? -8.808 7.730 2.460 1.00 92.38 115 VAL A C 1
ATOM 917 O O . VAL A 1 115 ? -9.951 7.300 2.618 1.00 92.38 115 VAL A O 1
ATOM 920 N N . VAL A 1 116 ? -7.899 7.698 3.441 1.00 91.44 116 VAL A N 1
ATOM 921 C CA . VAL A 1 116 ? -8.150 7.042 4.735 1.00 91.44 116 VAL A CA 1
ATOM 922 C C . VAL A 1 116 ? -9.306 7.710 5.484 1.00 91.44 116 VAL A C 1
ATOM 924 O O . VAL A 1 116 ? -10.237 6.985 5.826 1.00 91.44 116 VAL A O 1
ATOM 927 N N . PRO A 1 117 ? -9.348 9.046 5.684 1.00 90.25 117 PRO A N 1
ATOM 928 C CA . PRO A 1 117 ? -10.468 9.679 6.381 1.00 90.25 117 PRO A CA 1
ATOM 929 C C . PRO A 1 117 ? -11.803 9.515 5.653 1.00 90.25 117 PRO A C 1
ATOM 931 O O . PRO A 1 117 ? -12.814 9.235 6.294 1.00 90.25 117 PRO A O 1
ATOM 934 N N . ILE A 1 118 ? -11.817 9.647 4.321 1.00 93.19 118 ILE A N 1
ATOM 935 C CA . ILE A 1 118 ? -13.039 9.446 3.530 1.00 93.19 118 ILE A CA 1
ATOM 936 C C . ILE A 1 118 ? -13.549 8.015 3.717 1.00 93.19 118 ILE A C 1
ATOM 938 O O . ILE A 1 118 ? -14.736 7.787 3.958 1.00 93.19 118 ILE A O 1
ATOM 942 N N . THR A 1 119 ? -12.636 7.047 3.662 1.00 93.00 119 THR A N 1
ATOM 943 C CA . THR A 1 119 ? -12.988 5.635 3.785 1.00 93.00 119 THR A CA 1
ATOM 944 C C . THR A 1 119 ? -13.471 5.299 5.193 1.00 93.00 119 THR A C 1
ATOM 946 O O . THR A 1 119 ? -14.513 4.666 5.347 1.00 93.00 119 THR A O 1
ATOM 949 N N . SER A 1 120 ? -12.751 5.746 6.224 1.00 89.75 120 SER A N 1
ATOM 950 C CA . SER A 1 120 ? -13.036 5.389 7.614 1.00 89.75 120 SER A CA 1
ATOM 951 C C . SER A 1 120 ? -14.272 6.089 8.173 1.00 89.75 120 SER A C 1
ATOM 953 O O . SER A 1 120 ? -15.045 5.459 8.888 1.00 89.75 120 SER A O 1
ATOM 955 N N . PHE A 1 121 ? -14.467 7.379 7.880 1.00 91.00 121 PHE A N 1
ATOM 956 C CA . PHE A 1 121 ? -15.577 8.151 8.451 1.00 91.00 121 PHE A CA 1
ATOM 957 C C . PHE A 1 121 ? -16.862 8.067 7.632 1.00 91.00 121 PHE A C 1
ATOM 959 O O . PHE A 1 121 ? -17.938 8.184 8.211 1.00 91.00 121 PHE A O 1
ATOM 966 N N . PHE A 1 122 ? -16.769 7.870 6.315 1.00 94.00 122 PHE A N 1
ATOM 967 C CA . PHE A 1 122 ? -17.943 7.883 5.444 1.00 94.00 122 PHE A CA 1
ATOM 968 C C . PHE A 1 122 ? -18.205 6.514 4.828 1.00 94.00 122 PHE A C 1
ATOM 970 O O . PHE A 1 122 ? -19.244 5.921 5.111 1.00 94.00 122 PHE A O 1
ATOM 977 N N . LEU A 1 123 ? -17.276 5.980 4.026 1.00 93.81 123 LEU A N 1
ATOM 978 C CA . LEU A 1 123 ? -17.555 4.765 3.248 1.00 93.81 123 LEU A CA 1
ATOM 979 C C . LEU A 1 123 ? -17.827 3.540 4.118 1.00 93.81 123 LEU A C 1
ATOM 981 O O . LEU A 1 123 ? -18.787 2.832 3.847 1.00 93.81 123 LEU A O 1
ATOM 985 N N . MET A 1 124 ? -17.021 3.283 5.150 1.00 92.94 124 MET A N 1
ATOM 986 C CA . MET A 1 124 ? -17.205 2.112 6.013 1.00 92.94 124 MET A CA 1
ATOM 987 C C . MET A 1 124 ? -18.541 2.150 6.777 1.00 92.94 124 MET A C 1
ATOM 989 O O . MET A 1 124 ? -19.280 1.167 6.701 1.00 92.94 124 MET A O 1
ATOM 993 N N . PRO A 1 125 ? -18.921 3.255 7.451 1.00 91.62 125 PRO A N 1
ATOM 994 C CA . PRO A 1 125 ? -20.243 3.359 8.065 1.00 91.62 125 PRO A CA 1
ATOM 995 C C . PRO A 1 125 ? -21.387 3.237 7.057 1.00 91.62 125 PRO A C 1
ATOM 997 O O . PRO A 1 125 ? -22.346 2.517 7.318 1.00 91.62 125 PRO A O 1
ATOM 1000 N N . LEU A 1 126 ? -21.283 3.887 5.892 1.00 92.19 126 LEU A N 1
ATOM 1001 C CA . LEU A 1 126 ? -22.297 3.797 4.836 1.00 92.19 126 LEU A CA 1
ATOM 1002 C C . LEU A 1 126 ? -22.430 2.373 4.285 1.00 92.19 126 LEU A C 1
ATOM 1004 O O . LEU A 1 126 ? -23.544 1.910 4.068 1.00 92.19 126 LEU A O 1
ATOM 1008 N N . ALA A 1 127 ? -21.316 1.660 4.115 1.00 91.38 127 ALA A N 1
ATOM 1009 C CA . ALA A 1 127 ? -21.307 0.268 3.682 1.00 91.38 127 ALA A CA 1
ATOM 1010 C C . ALA A 1 127 ? -21.949 -0.660 4.721 1.00 91.38 127 ALA A C 1
ATOM 1012 O O . ALA A 1 127 ? -22.660 -1.588 4.359 1.00 91.38 127 ALA A O 1
ATOM 1013 N N . LEU A 1 128 ? -21.742 -0.407 6.016 1.00 92.25 128 LEU A N 1
ATOM 1014 C CA . LEU A 1 128 ? -22.425 -1.161 7.066 1.00 92.25 128 LEU A CA 1
ATOM 1015 C C . LEU A 1 128 ? -23.931 -0.851 7.082 1.00 92.25 128 LEU A C 1
ATOM 1017 O O . LEU A 1 128 ? -24.748 -1.757 7.224 1.00 92.25 128 LEU A O 1
ATOM 1021 N N . LEU A 1 129 ? -24.2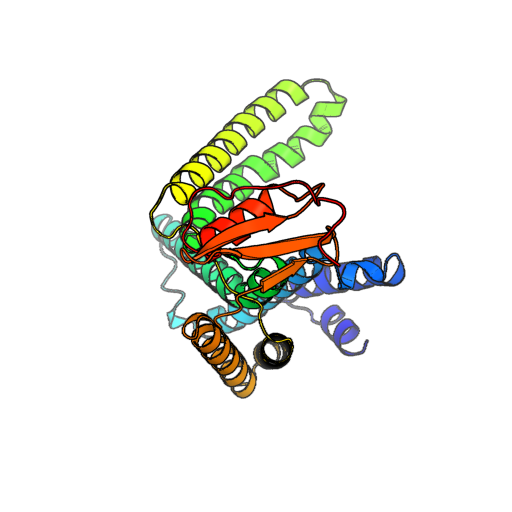96 0.425 6.915 1.00 89.81 129 LEU A N 1
ATOM 1022 C CA . LEU A 1 129 ? -25.687 0.877 6.853 1.00 89.81 129 LEU A CA 1
ATOM 1023 C C . LEU A 1 129 ? -26.411 0.384 5.598 1.00 89.81 129 LEU A C 1
ATOM 1025 O O . LEU A 1 129 ? -27.627 0.237 5.638 1.00 89.81 129 LEU A O 1
ATOM 1029 N N . SER A 1 130 ? -25.712 0.097 4.500 1.00 90.06 130 SER A N 1
ATOM 1030 C CA . SER A 1 130 ? -26.366 -0.424 3.298 1.00 90.06 130 SER A CA 1
ATOM 1031 C C . SER A 1 130 ? -26.937 -1.829 3.520 1.00 90.06 130 SER A C 1
ATOM 1033 O O . SER A 1 130 ? -28.009 -2.120 3.003 1.00 90.06 130 SER A O 1
ATOM 1035 N N . LEU A 1 131 ? -26.304 -2.665 4.353 1.00 89.56 131 LEU A N 1
ATOM 1036 C CA . LEU A 1 131 ? -26.715 -4.055 4.604 1.00 89.56 131 LEU A CA 1
ATOM 1037 C C . LEU A 1 131 ? -28.161 -4.225 5.119 1.00 89.56 131 LEU A C 1
ATOM 1039 O O . LEU A 1 131 ? -28.859 -5.099 4.613 1.00 89.56 131 LEU A O 1
ATOM 1043 N N . PRO A 1 132 ? -28.659 -3.455 6.105 1.00 88.69 132 PRO A N 1
ATOM 1044 C CA . PRO A 1 132 ? -30.073 -3.522 6.476 1.00 88.69 132 PRO A CA 1
ATOM 1045 C C . PRO A 1 132 ? -30.986 -2.826 5.457 1.00 88.69 132 PRO A C 1
ATOM 1047 O O . PRO A 1 132 ? -32.122 -3.249 5.268 1.00 88.69 132 PRO A O 1
ATOM 1050 N N . PHE A 1 133 ? -30.515 -1.775 4.780 1.00 87.25 133 PHE A N 1
ATOM 1051 C CA . PHE A 1 133 ? -31.327 -1.017 3.820 1.00 87.25 133 PHE A CA 1
ATOM 1052 C C . PHE A 1 133 ? -31.560 -1.760 2.499 1.00 87.25 133 PHE A C 1
ATOM 1054 O O . PHE A 1 133 ? -32.591 -1.530 1.864 1.00 87.25 133 PHE A O 1
ATOM 1061 N N . THR A 1 134 ? -30.672 -2.680 2.110 1.00 86.25 134 THR A N 1
ATOM 1062 C CA . THR A 1 134 ? -30.892 -3.595 0.976 1.00 86.25 134 THR A CA 1
ATOM 1063 C C . THR A 1 134 ? -32.078 -4.519 1.226 1.00 86.25 134 THR A C 1
ATOM 1065 O O . THR A 1 134 ? -32.860 -4.753 0.311 1.00 86.25 134 THR A O 1
ATOM 1068 N N . MET A 1 135 ? -32.297 -4.961 2.469 1.00 84.75 135 MET A N 1
ATOM 1069 C CA . MET A 1 135 ? -33.464 -5.778 2.834 1.00 84.75 135 MET A CA 1
ATOM 1070 C C . MET A 1 135 ? -34.790 -4.999 2.755 1.00 84.75 135 MET A C 1
ATOM 1072 O O . MET A 1 135 ? -35.846 -5.601 2.591 1.00 84.75 135 MET A O 1
ATOM 1076 N N . ILE A 1 136 ? -34.743 -3.665 2.864 1.00 84.06 136 ILE A N 1
ATOM 1077 C CA . ILE A 1 136 ? -35.915 -2.766 2.851 1.00 84.06 136 ILE A CA 1
ATOM 1078 C C . ILE A 1 136 ? -36.122 -2.136 1.450 1.00 84.06 136 ILE A C 1
ATOM 1080 O O . ILE A 1 136 ? -37.159 -1.534 1.186 1.00 84.06 136 ILE A O 1
ATOM 1084 N N . GLY A 1 137 ? -3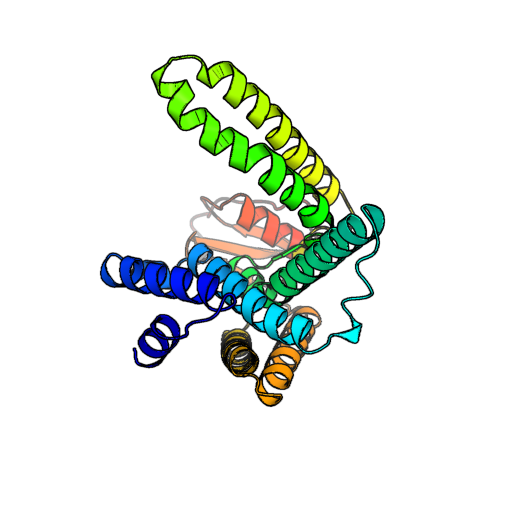5.158 -2.280 0.530 1.00 82.88 137 GLY A N 1
ATOM 1085 C CA . GLY A 1 137 ? -35.220 -1.743 -0.839 1.00 82.88 137 GLY A CA 1
ATOM 1086 C C . GLY A 1 137 ? -34.880 -0.249 -0.979 1.00 82.88 137 GLY A C 1
ATOM 1087 O O . GLY A 1 137 ? -35.205 0.362 -1.996 1.00 82.88 137 GLY A O 1
ATOM 1088 N N . PHE A 1 138 ? -34.242 0.358 0.029 1.00 81.56 138 PHE A N 1
ATOM 1089 C CA . PHE A 1 138 ? -33.810 1.772 0.032 1.00 81.56 138 PHE A CA 1
ATOM 1090 C C . PHE A 1 138 ? -32.287 1.947 -0.132 1.00 81.56 138 PHE A C 1
ATOM 1092 O O . PHE A 1 138 ? -31.746 3.043 0.037 1.00 81.56 138 PHE A O 1
ATOM 1099 N N . ASP A 1 139 ? -31.584 0.878 -0.484 1.00 86.25 139 ASP A N 1
ATOM 1100 C CA . ASP A 1 139 ? -30.139 0.836 -0.709 1.00 86.25 139 ASP A CA 1
ATOM 1101 C C . ASP A 1 139 ? -29.657 1.814 -1.785 1.00 86.25 139 ASP A C 1
ATOM 1103 O O . ASP A 1 139 ? -28.595 2.412 -1.629 1.00 86.25 139 ASP A O 1
ATOM 1107 N N . ASN A 1 140 ? -30.461 2.064 -2.821 1.00 87.19 140 ASN A N 1
ATOM 1108 C CA . ASN A 1 140 ? -30.127 2.986 -3.910 1.00 87.19 140 ASN A CA 1
ATOM 1109 C C . ASN A 1 140 ? -29.643 4.372 -3.442 1.00 87.19 140 ASN A C 1
ATOM 1111 O O . ASN A 1 140 ? -28.744 4.950 -4.057 1.00 87.19 140 ASN A O 1
ATOM 1115 N N . TYR A 1 141 ? -30.210 4.927 -2.367 1.00 88.94 141 TYR A N 1
ATOM 1116 C CA . TYR A 1 141 ? -29.789 6.235 -1.848 1.00 88.94 141 TYR A CA 1
ATOM 1117 C C . TYR A 1 141 ? -28.423 6.168 -1.160 1.00 88.94 141 TYR A C 1
ATOM 1119 O O . TYR A 1 141 ? -27.573 7.031 -1.387 1.00 88.94 141 TYR A O 1
ATOM 1127 N N . ILE A 1 142 ? -28.194 5.122 -0.363 1.00 89.56 142 ILE A N 1
ATOM 1128 C CA . ILE A 1 142 ? -26.921 4.894 0.331 1.00 89.56 142 ILE A CA 1
ATOM 1129 C C . ILE A 1 142 ? -25.821 4.592 -0.687 1.00 89.56 142 ILE A C 1
ATOM 1131 O O . ILE A 1 142 ? -24.738 5.167 -0.606 1.00 89.56 142 ILE A O 1
ATOM 1135 N N . LEU A 1 143 ? -26.113 3.770 -1.697 1.00 89.75 143 LEU A N 1
ATOM 1136 C CA . LEU A 1 143 ? -25.178 3.435 -2.769 1.00 89.75 143 LEU A CA 1
ATOM 1137 C C . LEU A 1 143 ? -24.804 4.660 -3.612 1.00 89.75 143 LEU A C 1
ATOM 1139 O O . LEU A 1 143 ? -23.628 4.846 -3.914 1.00 89.75 143 LEU A O 1
ATOM 1143 N N . LYS A 1 144 ? -25.758 5.548 -3.933 1.00 92.31 144 LYS A N 1
ATOM 1144 C CA . LYS A 1 144 ? -25.451 6.829 -4.600 1.00 92.31 144 LYS A CA 1
ATOM 1145 C C . LYS A 1 144 ? -24.534 7.709 -3.757 1.00 92.31 144 LYS A C 1
ATOM 1147 O O . LYS A 1 144 ? -23.594 8.300 -4.287 1.00 92.31 144 LYS A O 1
ATOM 1152 N N . LEU A 1 145 ? -24.784 7.782 -2.450 1.00 93.19 145 LEU A N 1
ATOM 1153 C CA . LEU A 1 145 ? -23.947 8.551 -1.535 1.00 93.19 145 LEU A CA 1
ATOM 1154 C C . LEU A 1 145 ? -22.537 7.951 -1.412 1.00 93.19 145 LEU A C 1
ATOM 1156 O O . LEU A 1 145 ? -21.557 8.689 -1.419 1.00 93.19 145 LEU A O 1
ATOM 1160 N N . MET A 1 146 ? -22.411 6.622 -1.370 1.00 93.88 146 MET A N 1
ATOM 1161 C CA . MET A 1 146 ? -21.112 5.945 -1.444 1.00 93.88 146 MET A CA 1
ATOM 1162 C C . MET A 1 146 ? -20.397 6.244 -2.766 1.00 93.88 146 MET A C 1
ATOM 1164 O O . MET A 1 146 ? -19.208 6.555 -2.747 1.00 93.88 146 MET A O 1
ATOM 1168 N N . GLY A 1 147 ? -21.120 6.214 -3.891 1.00 93.75 147 GLY A N 1
ATOM 1169 C CA . GLY A 1 147 ? -20.599 6.560 -5.215 1.00 93.75 147 GLY A CA 1
ATOM 1170 C C . GLY A 1 147 ? -19.959 7.947 -5.249 1.00 93.75 147 GLY A C 1
ATOM 1171 O O . GLY A 1 147 ? -18.840 8.089 -5.725 1.00 93.75 147 GLY A O 1
ATOM 1172 N N . PHE A 1 148 ? -20.593 8.944 -4.625 1.00 95.00 148 PHE A N 1
ATOM 1173 C CA . PHE A 1 148 ? -20.022 10.288 -4.496 1.00 95.00 148 PHE A CA 1
ATOM 1174 C C . PHE A 1 148 ? -18.653 10.299 -3.790 1.00 95.00 148 PHE A C 1
ATOM 1176 O O . PHE A 1 148 ? -17.721 10.961 -4.248 1.00 95.00 148 PHE A O 1
ATOM 1183 N N . PHE A 1 149 ? -18.495 9.557 -2.690 1.00 95.00 149 PHE A N 1
ATOM 1184 C CA . PHE A 1 149 ? -17.209 9.471 -1.985 1.00 95.00 149 PHE A CA 1
ATOM 1185 C C . PHE A 1 149 ? -16.158 8.679 -2.771 1.00 95.00 149 PHE A C 1
ATOM 1187 O O . PHE A 1 149 ? -14.982 9.046 -2.763 1.00 95.00 149 PHE A O 1
ATOM 1194 N N . ILE A 1 150 ? -16.575 7.629 -3.481 1.00 94.88 150 ILE A N 1
ATOM 1195 C CA . ILE A 1 150 ? -15.704 6.871 -4.387 1.00 94.88 150 ILE A CA 1
ATOM 1196 C C . ILE A 1 150 ? -15.206 7.778 -5.520 1.00 94.88 150 ILE A C 1
ATOM 1198 O O . ILE A 1 150 ? -14.011 7.783 -5.808 1.00 94.88 150 ILE A O 1
ATOM 1202 N N . ASP A 1 151 ? -16.070 8.613 -6.099 1.00 95.69 151 ASP A N 1
ATOM 1203 C CA . ASP A 1 151 ? -15.688 9.571 -7.140 1.00 95.69 151 ASP A CA 1
ATOM 1204 C C . ASP A 1 151 ? -14.638 10.571 -6.647 1.00 95.69 151 ASP A C 1
ATOM 1206 O O . ASP A 1 151 ? -13.723 10.930 -7.392 1.00 95.69 151 ASP A O 1
ATOM 1210 N N . ILE A 1 152 ? -14.731 11.017 -5.388 1.00 94.81 152 ILE A N 1
ATOM 1211 C CA . ILE A 1 152 ? -13.703 11.872 -4.779 1.00 94.81 152 ILE A CA 1
ATOM 1212 C C . ILE A 1 152 ? -12.368 11.126 -4.712 1.00 94.81 152 ILE A C 1
ATOM 1214 O O . ILE A 1 152 ? -11.352 11.677 -5.135 1.00 94.81 152 ILE A O 1
ATOM 1218 N N . ILE A 1 153 ? -12.364 9.873 -4.244 1.00 95.06 153 ILE A N 1
ATOM 1219 C CA . ILE A 1 153 ? -11.152 9.042 -4.172 1.00 95.06 153 ILE A CA 1
ATOM 1220 C C . ILE A 1 153 ? -10.534 8.861 -5.563 1.00 95.06 153 ILE A C 1
ATOM 1222 O O . ILE A 1 153 ? -9.328 9.049 -5.723 1.00 95.06 153 ILE A O 1
ATOM 1226 N N . ILE A 1 154 ? -11.349 8.562 -6.579 1.00 95.19 154 ILE A N 1
ATOM 1227 C CA . ILE A 1 154 ? -10.889 8.389 -7.963 1.00 95.19 154 ILE A CA 1
ATOM 1228 C C . ILE A 1 154 ? -10.293 9.694 -8.502 1.00 95.19 154 ILE A C 1
ATOM 1230 O O . ILE A 1 154 ? -9.201 9.679 -9.069 1.00 95.19 154 ILE A O 1
ATOM 1234 N N . LYS A 1 155 ? -10.954 10.839 -8.290 1.00 95.12 155 LYS A N 1
ATOM 1235 C CA . LYS A 1 155 ? -10.437 12.153 -8.709 1.00 95.12 155 LYS A CA 1
ATOM 1236 C C . LYS A 1 155 ? -9.129 12.503 -8.006 1.00 95.12 155 LYS A C 1
ATOM 1238 O O . LYS A 1 155 ? -8.214 13.010 -8.649 1.00 95.12 155 LYS A O 1
ATOM 1243 N N . SER A 1 156 ? -9.011 12.212 -6.710 1.00 92.94 156 SER A N 1
ATOM 1244 C CA . SER A 1 156 ? -7.760 12.395 -5.969 1.00 92.94 156 SER A CA 1
ATOM 1245 C C . SER A 1 156 ? -6.647 11.501 -6.515 1.00 92.94 156 SER A C 1
ATOM 1247 O O . SER A 1 156 ? -5.543 11.986 -6.746 1.00 92.94 156 SER A O 1
ATOM 1249 N N . ALA A 1 157 ? -6.929 10.226 -6.792 1.00 91.38 157 ALA A N 1
ATOM 1250 C CA . ALA A 1 157 ? -5.961 9.313 -7.394 1.00 91.38 157 ALA A CA 1
ATOM 1251 C C . ALA A 1 157 ? -5.509 9.795 -8.783 1.00 91.38 157 ALA A C 1
ATOM 1253 O O . ALA A 1 157 ? -4.311 9.828 -9.060 1.00 91.38 157 ALA A O 1
ATOM 1254 N N . ALA A 1 158 ? -6.445 10.243 -9.627 1.00 91.75 158 ALA A N 1
ATOM 1255 C CA . ALA A 1 158 ? -6.142 10.810 -10.940 1.00 91.75 158 ALA A CA 1
ATOM 1256 C C . ALA A 1 158 ? -5.273 12.075 -10.838 1.00 91.75 158 ALA A C 1
ATOM 1258 O O . ALA A 1 158 ? -4.321 12.229 -11.602 1.00 91.75 158 ALA A O 1
ATOM 1259 N N . TYR A 1 159 ? -5.549 12.944 -9.861 1.00 92.75 159 TYR A N 1
ATOM 1260 C CA . TYR A 1 159 ? -4.735 14.127 -9.591 1.00 92.75 159 TYR A CA 1
ATOM 1261 C C . TYR A 1 159 ? -3.292 13.751 -9.233 1.00 92.75 159 TYR A C 1
ATOM 1263 O O . TYR A 1 159 ? -2.363 14.226 -9.883 1.00 92.75 159 TYR A O 1
ATOM 1271 N N . PHE A 1 160 ? -3.081 12.848 -8.269 1.00 91.06 160 PHE A N 1
ATOM 1272 C CA . PHE A 1 160 ? -1.726 12.422 -7.899 1.00 91.06 160 PHE A CA 1
ATOM 1273 C C . PHE A 1 160 ? -1.002 11.693 -9.030 1.00 91.06 160 PHE A C 1
ATOM 1275 O O . PHE A 1 160 ? 0.206 11.853 -9.166 1.00 91.06 160 PHE A O 1
ATOM 1282 N N . ASN A 1 161 ? -1.723 10.940 -9.862 1.00 88.38 161 ASN A N 1
ATOM 1283 C CA . ASN A 1 161 ? -1.138 10.264 -11.017 1.00 88.38 161 ASN A CA 1
ATOM 1284 C C . ASN A 1 161 ? -0.706 11.240 -12.128 1.00 88.38 161 ASN A C 1
ATOM 1286 O O . ASN A 1 161 ? 0.175 10.922 -12.918 1.00 88.38 161 ASN A O 1
ATOM 1290 N N . SER A 1 162 ? -1.305 12.436 -12.189 1.00 88.94 162 SER A N 1
ATOM 1291 C CA . SER A 1 162 ? -0.927 13.481 -13.153 1.00 88.94 162 SER A CA 1
ATOM 1292 C C . SER A 1 162 ? 0.338 14.260 -12.767 1.00 88.94 162 SER A C 1
ATOM 1294 O O . SER A 1 162 ? 0.897 14.979 -13.596 1.00 88.94 162 SER A O 1
ATOM 1296 N N . LEU A 1 163 ? 0.798 14.132 -11.518 1.00 89.69 163 LEU A N 1
ATOM 1297 C CA . LEU A 1 163 ? 1.986 14.826 -11.029 1.00 89.69 163 LEU A CA 1
ATOM 1298 C C . LEU A 1 163 ? 3.278 14.204 -11.589 1.00 89.69 163 LEU A C 1
ATOM 1300 O O . LEU A 1 163 ? 3.334 12.999 -11.856 1.00 89.69 163 LEU A O 1
ATOM 1304 N N . PRO A 1 164 ? 4.353 15.000 -11.746 1.00 84.25 164 PRO A N 1
ATOM 1305 C CA . PRO A 1 164 ? 5.644 14.468 -12.164 1.00 84.25 164 PRO A CA 1
ATOM 1306 C C . PRO A 1 164 ? 6.153 13.437 -11.149 1.00 84.25 164 PRO A C 1
ATOM 1308 O O . PRO A 1 164 ? 6.016 13.624 -9.944 1.00 84.25 164 PRO A O 1
ATOM 1311 N N . ALA A 1 165 ? 6.760 12.351 -11.637 1.00 82.12 165 ALA A N 1
ATOM 1312 C CA . ALA A 1 165 ? 7.295 11.268 -10.803 1.00 82.12 165 ALA A CA 1
ATOM 1313 C C . ALA A 1 165 ? 6.258 10.602 -9.868 1.00 82.12 165 ALA A C 1
ATOM 1315 O O . ALA A 1 165 ? 6.606 10.128 -8.782 1.00 82.12 165 ALA A O 1
ATOM 1316 N N . ALA A 1 166 ? 4.987 10.535 -10.287 1.00 81.81 166 ALA A N 1
ATOM 1317 C CA . ALA A 1 166 ? 3.936 9.860 -9.526 1.00 81.81 166 ALA A CA 1
ATOM 1318 C C . ALA A 1 166 ? 4.236 8.380 -9.256 1.00 81.81 166 ALA A C 1
ATOM 1320 O O . ALA A 1 166 ? 3.987 7.879 -8.154 1.00 81.81 166 ALA A O 1
ATOM 1321 N N . VAL A 1 167 ? 4.826 7.713 -10.247 1.00 83.50 167 VAL A N 1
ATOM 1322 C CA . VAL A 1 167 ? 5.242 6.316 -10.183 1.00 83.50 167 VAL A CA 1
ATOM 1323 C C . VAL A 1 167 ? 6.703 6.215 -10.597 1.00 83.50 167 VAL A C 1
ATOM 1325 O O . VAL A 1 167 ? 7.086 6.685 -11.668 1.00 83.50 167 VAL A O 1
ATOM 1328 N N . TRP A 1 168 ? 7.508 5.583 -9.749 1.00 80.19 168 TRP A N 1
ATOM 1329 C CA . TRP A 1 168 ? 8.846 5.130 -10.107 1.00 80.19 168 TRP A CA 1
ATOM 1330 C C . TRP A 1 168 ? 8.777 3.685 -10.556 1.00 80.19 168 TRP A C 1
ATOM 1332 O O . TRP A 1 168 ? 8.209 2.843 -9.862 1.00 80.19 168 TRP A O 1
ATOM 1342 N N . TYR A 1 169 ? 9.379 3.409 -11.703 1.00 75.06 169 TYR A N 1
ATOM 1343 C CA . TYR A 1 169 ? 9.493 2.066 -12.245 1.00 75.06 169 TYR A CA 1
ATOM 1344 C C . TYR A 1 169 ? 10.852 1.492 -11.864 1.00 75.06 169 TYR A C 1
ATOM 1346 O O . TYR A 1 169 ? 11.888 2.120 -12.077 1.00 75.06 169 TYR A O 1
ATOM 1354 N N . PHE A 1 170 ? 10.839 0.301 -11.288 1.00 71.38 170 PHE A N 1
ATOM 1355 C CA . PHE A 1 170 ? 12.021 -0.423 -10.847 1.00 71.38 170 PHE A CA 1
ATOM 1356 C C . PHE A 1 170 ? 12.254 -1.612 -11.763 1.00 71.38 170 PHE A C 1
ATOM 1358 O O . PHE A 1 170 ? 11.308 -2.223 -12.234 1.00 71.38 170 PHE A O 1
ATOM 1365 N N . GLY A 1 171 ? 13.516 -1.965 -11.995 1.00 66.38 171 GLY A N 1
ATOM 1366 C CA . GLY A 1 171 ? 13.848 -3.205 -12.690 1.00 66.38 171 GLY A CA 1
ATOM 1367 C C . GLY A 1 171 ? 13.634 -4.440 -11.812 1.00 66.38 171 GLY A C 1
ATOM 1368 O O . GLY A 1 171 ? 13.254 -4.354 -10.644 1.00 66.38 171 GLY A O 1
ATOM 1369 N N . TYR A 1 172 ? 13.942 -5.608 -12.376 1.00 67.88 172 TYR A N 1
ATOM 1370 C CA . TYR A 1 172 ? 13.892 -6.875 -11.649 1.00 67.88 172 TYR A CA 1
ATOM 1371 C C . TYR A 1 172 ? 14.758 -6.829 -10.382 1.00 67.88 172 TYR A C 1
ATOM 1373 O O . TYR A 1 172 ? 15.976 -6.653 -10.463 1.00 67.88 172 TYR A O 1
ATOM 1381 N N . ILE A 1 173 ? 14.128 -7.021 -9.222 1.00 70.94 173 ILE A N 1
ATOM 1382 C CA . ILE A 1 173 ? 14.817 -7.118 -7.937 1.00 70.94 173 ILE A CA 1
ATOM 1383 C C . ILE A 1 173 ? 15.336 -8.544 -7.751 1.00 70.94 173 ILE A C 1
ATOM 1385 O O . ILE A 1 173 ? 14.621 -9.521 -7.946 1.00 70.94 173 ILE A O 1
ATOM 1389 N N . THR A 1 174 ? 16.591 -8.674 -7.325 1.00 76.31 174 THR A N 1
ATOM 1390 C CA . THR A 1 174 ? 17.173 -9.970 -6.965 1.00 76.31 174 THR A CA 1
ATOM 1391 C C . THR A 1 174 ? 16.465 -10.557 -5.739 1.00 76.31 174 THR A C 1
ATOM 1393 O O . THR A 1 174 ? 16.375 -9.888 -4.708 1.00 76.31 174 THR A O 1
ATOM 1396 N N . ASN A 1 175 ? 16.077 -11.839 -5.793 1.00 79.69 175 ASN A N 1
ATOM 1397 C CA . ASN A 1 175 ? 15.461 -12.586 -4.677 1.00 79.69 175 ASN A CA 1
ATOM 1398 C C . ASN A 1 175 ? 16.195 -12.415 -3.331 1.00 79.69 175 ASN A C 1
ATOM 1400 O O . ASN A 1 175 ? 15.573 -12.382 -2.270 1.00 79.69 175 ASN A O 1
ATOM 1404 N N . PHE A 1 176 ? 17.521 -12.249 -3.370 1.00 78.50 176 PHE A N 1
ATOM 1405 C CA . PHE A 1 176 ? 18.349 -11.984 -2.194 1.00 78.50 176 PHE A CA 1
ATOM 1406 C C . PHE A 1 176 ? 17.936 -10.717 -1.427 1.00 78.50 176 PHE A C 1
ATOM 1408 O O . PHE A 1 176 ? 17.886 -10.738 -0.199 1.00 78.50 176 PHE A O 1
ATOM 1415 N N . SER A 1 177 ? 17.587 -9.633 -2.130 1.00 76.75 177 SER A N 1
ATOM 1416 C CA . SER A 1 177 ? 17.160 -8.379 -1.496 1.00 76.75 177 SER A CA 1
ATOM 1417 C C . SER A 1 177 ? 15.888 -8.575 -0.676 1.00 76.75 177 SER A C 1
ATOM 1419 O O . SER A 1 177 ? 15.770 -8.042 0.421 1.00 76.75 177 SER A O 1
ATOM 1421 N N . ILE A 1 178 ? 14.942 -9.359 -1.195 1.00 80.38 178 ILE A N 1
ATOM 1422 C CA . ILE A 1 178 ? 13.657 -9.605 -0.533 1.00 80.38 178 ILE A CA 1
ATOM 1423 C C . ILE A 1 178 ? 13.847 -10.498 0.686 1.00 80.38 178 ILE A C 1
ATOM 1425 O O . ILE A 1 178 ? 13.262 -10.232 1.731 1.00 80.38 178 ILE A O 1
ATOM 1429 N N . LEU A 1 179 ? 14.701 -11.519 0.593 1.00 84.00 179 LEU A N 1
ATOM 1430 C CA . LEU A 1 179 ? 15.039 -12.350 1.748 1.00 84.00 179 LEU A CA 1
ATOM 1431 C C . LEU A 1 179 ? 15.665 -11.512 2.867 1.00 84.00 179 LEU A C 1
ATOM 1433 O O . LEU A 1 179 ? 15.240 -11.611 4.016 1.00 84.00 179 LEU A O 1
ATOM 1437 N N . LEU A 1 180 ? 16.624 -10.646 2.529 1.00 81.62 180 LEU A N 1
ATOM 1438 C CA . LEU A 1 180 ? 17.281 -9.760 3.491 1.00 81.62 180 LEU A CA 1
ATOM 1439 C C . LEU A 1 180 ? 16.272 -8.799 4.137 1.00 81.62 180 LEU A C 1
ATOM 1441 O O . LEU A 1 180 ? 16.274 -8.636 5.360 1.00 81.62 180 LEU A O 1
ATOM 1445 N N . PHE A 1 181 ? 15.352 -8.247 3.340 1.00 84.31 181 PHE A N 1
ATOM 1446 C CA . PHE A 1 181 ? 14.241 -7.445 3.840 1.00 84.31 181 PHE A CA 1
ATOM 1447 C C . PHE A 1 181 ? 13.348 -8.222 4.814 1.00 84.31 181 PHE A C 1
ATOM 1449 O O . PHE A 1 181 ? 13.087 -7.730 5.907 1.00 84.31 181 PHE A O 1
ATOM 1456 N N . LEU A 1 182 ? 12.899 -9.428 4.457 1.00 83.50 182 LEU A N 1
ATOM 1457 C CA . LEU A 1 182 ? 12.007 -10.231 5.298 1.00 83.50 182 LEU A CA 1
ATOM 1458 C C . LEU A 1 182 ? 12.667 -10.589 6.634 1.00 83.50 182 LEU A C 1
ATOM 1460 O O . LEU A 1 182 ? 12.055 -10.404 7.685 1.00 83.50 182 LEU A O 1
ATOM 1464 N N . PHE A 1 183 ? 13.929 -11.031 6.620 1.00 82.19 183 PHE A N 1
ATOM 1465 C CA . PHE A 1 183 ? 14.680 -11.300 7.850 1.00 82.19 183 PHE A CA 1
ATOM 1466 C C . PHE A 1 183 ? 14.845 -10.044 8.713 1.00 82.19 183 PHE A C 1
ATOM 1468 O O . PHE A 1 183 ? 14.659 -10.105 9.932 1.00 82.19 183 PHE A O 1
ATOM 1475 N N . GLY A 1 184 ? 15.144 -8.900 8.092 1.00 81.56 184 GLY A N 1
ATOM 1476 C CA . GLY A 1 184 ? 15.213 -7.618 8.785 1.00 81.56 184 GLY A CA 1
ATOM 1477 C C . GLY A 1 184 ? 13.872 -7.199 9.382 1.00 81.56 184 GLY A C 1
ATOM 1478 O O . GLY A 1 184 ? 13.818 -6.809 10.546 1.00 81.56 184 GLY A O 1
ATOM 1479 N N . PHE A 1 185 ? 12.784 -7.346 8.624 1.00 82.25 185 PHE A N 1
ATOM 1480 C CA . PHE A 1 185 ? 11.431 -6.998 9.045 1.00 82.25 185 PHE A CA 1
ATOM 1481 C C . PHE A 1 185 ? 10.984 -7.827 10.248 1.00 82.25 185 PHE A C 1
ATOM 1483 O O . PHE A 1 185 ? 10.540 -7.264 11.246 1.00 82.25 185 PHE A O 1
ATOM 1490 N N . PHE A 1 186 ? 11.175 -9.148 10.215 1.00 79.12 186 PHE A N 1
ATOM 1491 C CA . PHE A 1 186 ? 10.902 -9.975 11.389 1.00 79.12 186 PHE A CA 1
ATOM 1492 C C . PHE A 1 186 ? 11.781 -9.551 12.570 1.00 79.12 186 PHE A C 1
ATOM 1494 O O . PHE A 1 186 ? 11.266 -9.349 13.665 1.00 79.12 186 PHE A O 1
ATOM 1501 N N . GLY A 1 187 ? 13.081 -9.319 12.359 1.00 76.06 187 GLY A N 1
ATOM 1502 C CA . GLY A 1 187 ? 13.974 -8.810 13.404 1.00 76.06 187 GLY A C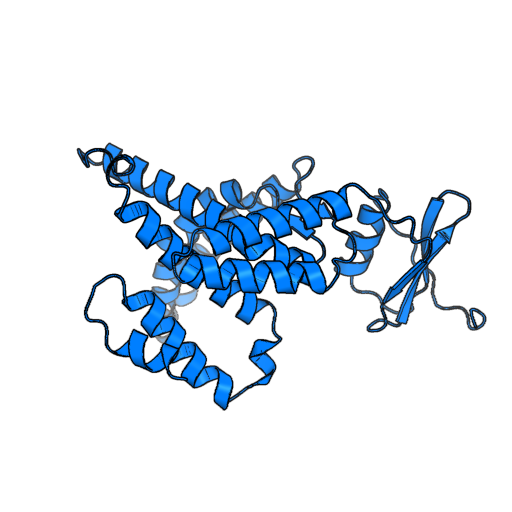A 1
ATOM 1503 C C . GLY A 1 187 ? 13.508 -7.485 14.027 1.00 76.06 187 GLY A C 1
ATOM 1504 O O . GLY A 1 187 ? 13.615 -7.317 15.243 1.00 76.06 187 GLY A O 1
ATOM 1505 N N . PHE A 1 188 ? 12.959 -6.580 13.213 1.00 76.81 188 PHE A N 1
ATOM 1506 C CA . PHE A 1 188 ? 12.365 -5.317 13.648 1.00 76.81 188 PHE A CA 1
ATOM 1507 C C . PHE A 1 188 ? 11.124 -5.544 14.516 1.00 76.81 188 PHE A C 1
ATOM 1509 O O . PHE A 1 188 ? 11.036 -4.966 15.596 1.00 76.81 188 PHE A O 1
ATOM 1516 N N . VAL A 1 189 ? 10.218 -6.435 14.100 1.00 74.31 189 VAL A N 1
ATOM 1517 C CA . VAL A 1 189 ? 9.018 -6.799 14.876 1.00 74.31 189 VAL A CA 1
ATOM 1518 C C . VAL A 1 189 ? 9.389 -7.394 16.241 1.00 74.31 189 VAL A C 1
ATOM 1520 O O . VAL A 1 189 ? 8.729 -7.115 17.233 1.00 74.31 189 VAL A O 1
ATOM 1523 N N . TYR A 1 190 ? 10.487 -8.150 16.332 1.00 72.31 190 TYR A N 1
ATOM 1524 C CA . TYR A 1 190 ? 11.011 -8.669 17.604 1.00 72.31 190 TYR A CA 1
ATOM 1525 C C . TYR A 1 190 ? 11.758 -7.625 18.461 1.00 72.31 190 TYR A C 1
ATOM 1527 O O . TYR A 1 190 ? 12.336 -7.980 19.489 1.00 72.31 190 TYR A O 1
ATOM 1535 N N . GLY A 1 191 ? 11.804 -6.356 18.045 1.00 66.81 191 GLY A N 1
ATOM 1536 C CA . GLY A 1 191 ? 12.455 -5.274 18.787 1.00 66.81 191 GLY A CA 1
ATOM 1537 C C . GLY A 1 191 ? 13.986 -5.309 18.756 1.00 66.81 191 GLY A C 1
ATOM 1538 O O . GLY A 1 191 ? 14.636 -4.665 19.582 1.00 66.81 191 GLY A O 1
ATOM 1539 N N . LYS A 1 192 ? 14.601 -6.053 17.827 1.00 71.69 192 LYS A N 1
ATOM 1540 C CA . LYS A 1 192 ? 16.064 -6.108 17.701 1.00 71.69 192 LYS A CA 1
ATOM 1541 C C . LYS A 1 192 ? 16.559 -4.976 16.800 1.00 71.69 192 LYS A C 1
ATOM 1543 O O . LYS A 1 192 ? 16.211 -4.927 15.623 1.00 71.69 192 LYS A O 1
ATOM 1548 N N . LEU A 1 193 ? 17.468 -4.139 17.315 1.00 73.12 193 LEU A N 1
ATOM 1549 C CA . LEU A 1 193 ? 18.200 -3.112 16.542 1.00 73.12 193 LEU A CA 1
ATOM 1550 C C . LEU A 1 193 ? 18.843 -3.684 15.268 1.00 73.12 193 LEU A C 1
ATOM 1552 O O . LEU A 1 193 ? 18.860 -3.041 14.224 1.00 73.12 193 LEU A O 1
ATOM 1556 N N . LEU A 1 194 ? 19.296 -4.936 15.339 1.00 73.44 194 LEU A N 1
ATOM 1557 C CA . LEU A 1 194 ? 19.867 -5.676 14.215 1.00 73.44 194 LEU A CA 1
ATOM 1558 C C . LEU A 1 194 ? 18.869 -5.833 13.050 1.00 73.44 194 LEU A C 1
ATOM 1560 O O . LEU A 1 194 ? 19.265 -5.760 11.892 1.00 73.44 194 LEU A O 1
ATOM 1564 N N . GLY A 1 195 ? 17.570 -5.966 13.340 1.00 76.75 195 GLY A N 1
ATOM 1565 C CA . GLY A 1 195 ? 16.515 -5.999 12.325 1.00 76.75 195 GLY A CA 1
ATOM 1566 C C . GLY A 1 195 ? 16.353 -4.668 11.592 1.00 76.75 195 GLY A C 1
ATOM 1567 O O . GLY A 1 195 ? 16.247 -4.659 10.369 1.00 76.75 195 GLY A O 1
ATOM 1568 N N . VAL A 1 196 ? 16.439 -3.541 12.309 1.00 75.38 196 VAL A N 1
ATOM 1569 C CA . VAL A 1 196 ? 16.424 -2.198 11.696 1.00 75.38 196 VAL A CA 1
ATOM 1570 C C . VAL A 1 196 ? 17.604 -2.035 10.740 1.00 75.38 196 VAL A C 1
ATOM 1572 O O . VAL A 1 196 ? 17.413 -1.617 9.600 1.00 75.38 196 VAL A O 1
ATOM 1575 N N . CYS A 1 197 ? 18.809 -2.426 11.165 1.00 78.00 197 CYS A N 1
ATOM 1576 C CA . CYS A 1 197 ? 19.999 -2.368 10.315 1.00 78.00 197 CYS A CA 1
ATOM 1577 C C . CYS A 1 197 ? 19.840 -3.207 9.038 1.00 78.00 197 CYS A C 1
ATOM 1579 O O . CYS A 1 197 ? 20.214 -2.753 7.962 1.00 78.00 197 CYS A O 1
ATOM 1581 N N . LEU A 1 198 ? 19.244 -4.400 9.131 1.00 78.75 198 LEU A N 1
ATOM 1582 C CA . LEU A 1 198 ? 18.987 -5.258 7.970 1.00 78.75 198 LEU A CA 1
ATOM 1583 C C . LEU A 1 198 ? 17.947 -4.659 7.012 1.00 78.75 198 LEU A C 1
ATOM 1585 O O . LEU A 1 198 ? 18.140 -4.709 5.799 1.00 78.75 198 LEU A O 1
ATOM 1589 N N . VAL A 1 199 ? 16.880 -4.038 7.528 1.00 81.12 199 VAL A N 1
ATOM 1590 C CA . VAL A 1 199 ? 15.905 -3.325 6.684 1.00 81.12 199 VAL A CA 1
ATOM 1591 C C . VAL A 1 199 ? 16.580 -2.172 5.941 1.00 81.12 199 VAL A C 1
ATOM 1593 O O . VAL A 1 199 ? 16.405 -2.042 4.730 1.00 81.12 199 VAL A O 1
ATOM 1596 N N . LEU A 1 200 ? 17.397 -1.372 6.633 1.00 82.88 200 LEU A N 1
ATOM 1597 C CA . LEU A 1 200 ? 18.148 -0.274 6.016 1.00 82.88 200 LEU A CA 1
ATOM 1598 C C . LEU A 1 200 ? 19.137 -0.781 4.960 1.00 82.88 200 LEU A C 1
ATOM 1600 O O . LEU A 1 200 ? 19.220 -0.208 3.874 1.00 82.88 200 LEU A O 1
ATOM 1604 N N . GLN A 1 201 ? 19.829 -1.889 5.234 1.00 81.00 201 GLN A N 1
ATOM 1605 C CA . GLN A 1 201 ? 20.755 -2.507 4.287 1.00 81.00 201 GLN A CA 1
ATOM 1606 C C . GLN A 1 201 ? 20.036 -3.016 3.032 1.00 81.00 201 GLN A C 1
ATOM 1608 O O . GLN A 1 201 ? 20.539 -2.843 1.920 1.00 81.00 201 GLN A O 1
ATOM 1613 N N . SER A 1 202 ? 18.844 -3.601 3.189 1.00 80.88 202 SER A N 1
ATOM 1614 C CA . SER A 1 202 ? 18.012 -4.006 2.054 1.00 80.88 202 SER A CA 1
ATOM 1615 C C . SER A 1 202 ? 17.578 -2.806 1.218 1.00 80.88 202 SER A C 1
ATOM 1617 O O . SER A 1 202 ? 17.595 -2.881 -0.007 1.00 80.88 202 SER A O 1
ATOM 1619 N N . TRP A 1 203 ? 17.186 -1.705 1.857 1.00 80.62 203 TRP A N 1
ATOM 1620 C CA . TRP A 1 203 ? 16.815 -0.476 1.160 1.00 80.62 203 TRP A CA 1
ATOM 1621 C C . TRP A 1 203 ? 17.993 0.115 0.386 1.00 80.62 203 TRP A C 1
ATOM 1623 O O . TRP A 1 203 ? 17.844 0.481 -0.778 1.00 80.62 203 TRP A O 1
ATOM 1633 N N . GLN A 1 204 ? 19.180 0.143 0.992 1.00 82.06 204 GLN A N 1
ATOM 1634 C CA . GLN A 1 204 ? 20.398 0.589 0.323 1.00 82.06 204 GLN A CA 1
ATOM 1635 C C . GLN A 1 204 ? 20.718 -0.277 -0.904 1.00 82.06 204 GLN A C 1
ATOM 1637 O O . GLN A 1 204 ? 21.051 0.253 -1.962 1.00 82.06 204 GLN A O 1
ATOM 1642 N N . TYR A 1 205 ? 20.580 -1.600 -0.785 1.00 78.56 205 TYR A N 1
ATOM 1643 C CA . TYR A 1 205 ? 20.803 -2.524 -1.897 1.00 78.56 205 TYR A CA 1
ATOM 1644 C C . TYR A 1 205 ? 19.767 -2.343 -3.019 1.00 78.56 205 TYR A C 1
ATOM 1646 O O . TYR A 1 205 ? 20.128 -2.323 -4.194 1.00 78.56 205 TYR A O 1
ATOM 1654 N N . LEU A 1 206 ? 18.497 -2.121 -2.673 1.00 77.00 206 LEU A N 1
ATOM 1655 C CA . LEU A 1 206 ? 17.425 -1.839 -3.632 1.00 77.00 206 LEU A CA 1
ATOM 1656 C C . LEU A 1 206 ? 17.671 -0.524 -4.391 1.00 77.00 206 LEU A C 1
ATOM 1658 O O . LEU A 1 206 ? 17.536 -0.478 -5.613 1.00 77.00 206 LEU A O 1
ATOM 1662 N N . LEU A 1 207 ? 18.101 0.532 -3.695 1.00 76.94 207 LEU A N 1
ATOM 1663 C CA . LEU A 1 207 ? 18.460 1.813 -4.313 1.00 76.94 207 LEU A CA 1
ATOM 1664 C C . LEU A 1 207 ? 19.707 1.705 -5.204 1.00 76.94 207 LEU A C 1
ATOM 1666 O O . LEU A 1 207 ? 19.760 2.331 -6.266 1.00 76.94 207 LEU A O 1
ATOM 1670 N N . TYR A 1 208 ? 20.686 0.885 -4.813 1.00 77.31 208 TYR A N 1
ATOM 1671 C CA . TYR A 1 208 ? 21.862 0.588 -5.631 1.00 77.31 208 TYR A CA 1
ATOM 1672 C C . TYR A 1 208 ? 21.486 -0.123 -6.940 1.00 77.31 208 TYR A C 1
ATOM 1674 O O . TYR A 1 208 ? 21.939 0.280 -8.013 1.00 77.31 208 TYR A O 1
ATOM 1682 N N . LEU A 1 209 ? 20.603 -1.125 -6.873 1.00 69.81 209 LEU A N 1
ATOM 1683 C CA . LEU A 1 209 ? 20.071 -1.804 -8.060 1.00 69.81 209 LEU A CA 1
ATOM 1684 C C . LEU A 1 209 ? 19.246 -0.862 -8.947 1.00 69.81 209 LEU A C 1
ATOM 1686 O O . LEU A 1 209 ? 19.288 -0.974 -10.166 1.00 69.81 209 LEU A O 1
ATOM 1690 N N . CYS A 1 210 ? 18.533 0.101 -8.359 1.00 68.44 210 CYS A N 1
ATOM 1691 C CA . CYS A 1 210 ? 17.809 1.116 -9.126 1.00 68.44 210 CYS A CA 1
ATOM 1692 C C . CYS A 1 210 ? 18.757 2.091 -9.846 1.00 68.44 210 CYS A C 1
ATOM 1694 O O . CYS A 1 210 ? 18.479 2.516 -10.964 1.00 68.44 210 CYS A O 1
ATOM 1696 N N . SER A 1 211 ? 19.875 2.448 -9.208 1.00 64.50 211 SER A N 1
ATOM 1697 C CA . SER A 1 211 ? 20.864 3.398 -9.741 1.00 64.50 211 SER A CA 1
ATOM 1698 C C . SER A 1 211 ? 21.801 2.776 -10.777 1.00 64.50 211 SER A C 1
ATOM 1700 O O . SER A 1 211 ? 22.475 3.492 -11.513 1.00 64.50 211 SER A O 1
ATOM 1702 N N . THR A 1 212 ? 21.848 1.447 -10.846 1.00 58.44 212 THR A N 1
ATOM 1703 C CA . THR A 1 212 ? 22.571 0.702 -11.872 1.00 58.44 212 THR A CA 1
ATOM 1704 C C . THR A 1 212 ? 21.548 0.167 -12.872 1.00 58.44 212 THR A C 1
ATOM 1706 O O . THR A 1 212 ? 21.098 -0.968 -12.727 1.00 58.44 212 THR A O 1
ATOM 1709 N N . PRO A 1 213 ? 21.128 0.960 -13.883 1.00 54.84 213 PRO A N 1
ATOM 1710 C CA . PRO A 1 213 ? 20.255 0.460 -14.932 1.00 54.84 213 PRO A CA 1
ATOM 1711 C C . PRO A 1 213 ? 21.000 -0.666 -15.638 1.00 54.84 213 PRO A C 1
ATOM 1713 O O . PRO A 1 213 ? 21.874 -0.439 -16.475 1.00 54.84 213 PRO A O 1
ATOM 1716 N N . GLN A 1 214 ? 20.697 -1.901 -15.245 1.00 53.50 214 GLN A N 1
ATOM 1717 C CA . GLN A 1 214 ? 21.249 -3.071 -15.888 1.00 53.50 214 GLN A CA 1
ATOM 1718 C C . GLN A 1 214 ? 20.768 -2.987 -17.330 1.00 53.50 214 GLN A C 1
ATOM 1720 O O . GLN A 1 214 ? 19.566 -3.046 -17.591 1.00 53.50 214 GLN A O 1
ATOM 1725 N N . SER A 1 215 ? 21.702 -2.767 -18.250 1.00 47.44 215 SER A N 1
ATOM 1726 C CA . SER A 1 215 ? 21.496 -2.639 -19.689 1.00 47.44 215 SER A CA 1
ATOM 1727 C C . SER A 1 215 ? 21.072 -3.980 -20.289 1.00 47.44 215 SER A C 1
ATOM 1729 O O . SER A 1 215 ? 21.712 -4.531 -21.180 1.00 47.44 215 SER A O 1
ATOM 1731 N N . ARG A 1 216 ? 19.984 -4.559 -19.776 1.00 54.84 216 ARG A N 1
ATOM 1732 C CA . ARG A 1 216 ? 19.355 -5.717 -20.382 1.00 54.84 216 ARG A CA 1
ATOM 1733 C C . ARG A 1 216 ? 18.708 -5.235 -21.671 1.00 54.84 216 ARG A C 1
ATOM 1735 O O . ARG A 1 216 ? 17.717 -4.512 -21.663 1.00 54.84 216 ARG A O 1
ATOM 1742 N N . ASN A 1 217 ? 19.336 -5.613 -22.778 1.00 58.28 217 ASN A N 1
ATOM 1743 C CA . ASN A 1 217 ? 18.858 -5.352 -24.134 1.00 58.28 217 ASN A CA 1
ATOM 1744 C C . ASN A 1 217 ? 17.641 -6.215 -24.503 1.00 58.28 217 ASN A C 1
ATOM 1746 O O . ASN A 1 217 ? 17.057 -6.014 -25.565 1.00 58.28 217 ASN A O 1
ATOM 1750 N N . LEU A 1 218 ? 17.271 -7.156 -23.627 1.00 66.19 218 LEU A N 1
ATOM 1751 C CA . LEU A 1 218 ? 16.195 -8.112 -23.830 1.00 66.19 218 LEU A CA 1
ATOM 1752 C C . LEU A 1 218 ? 15.420 -8.324 -22.519 1.00 66.19 218 LEU A C 1
ATOM 1754 O O . LEU A 1 218 ? 16.017 -8.599 -21.474 1.00 66.19 218 LEU A O 1
ATOM 1758 N N . ILE A 1 219 ? 14.097 -8.182 -22.583 1.00 72.25 219 ILE A N 1
ATOM 1759 C CA . ILE A 1 219 ? 13.144 -8.560 -21.535 1.00 72.25 219 ILE A CA 1
ATOM 1760 C C . ILE A 1 219 ? 12.346 -9.746 -22.046 1.00 72.25 219 ILE A C 1
ATOM 1762 O O . ILE A 1 219 ? 11.903 -9.747 -23.191 1.00 72.25 219 ILE A O 1
ATOM 1766 N N . PHE A 1 220 ? 12.133 -10.730 -21.184 1.00 70.06 220 PHE A N 1
ATOM 1767 C CA . PHE A 1 220 ? 11.284 -11.870 -21.475 1.00 70.06 220 PHE A CA 1
ATOM 1768 C C . PHE A 1 220 ? 10.224 -12.007 -20.383 1.00 70.06 220 PHE A C 1
ATOM 1770 O O . PHE A 1 220 ? 10.566 -12.061 -19.200 1.00 70.06 220 PHE A O 1
ATOM 1777 N N . ASP A 1 221 ? 8.954 -12.059 -20.776 1.00 70.56 221 ASP A N 1
ATOM 1778 C CA . ASP A 1 221 ? 7.847 -12.471 -19.913 1.00 70.56 221 ASP A CA 1
ATOM 1779 C C . ASP A 1 221 ? 7.423 -13.885 -20.300 1.00 70.56 221 ASP A C 1
ATOM 1781 O O . ASP A 1 221 ? 6.774 -14.093 -21.327 1.00 70.56 221 ASP A O 1
ATOM 1785 N N . ALA A 1 222 ? 7.785 -14.855 -19.461 1.00 62.47 222 ALA A N 1
ATOM 1786 C CA . ALA A 1 222 ? 7.447 -16.258 -19.673 1.00 62.47 222 ALA A CA 1
ATOM 1787 C C . ALA A 1 222 ? 5.939 -16.531 -19.566 1.00 62.47 222 ALA A C 1
ATOM 1789 O O . ALA A 1 222 ? 5.452 -17.478 -20.173 1.00 62.47 222 ALA A O 1
ATOM 1790 N N . ASN A 1 223 ? 5.193 -15.710 -18.819 1.00 66.88 223 ASN A N 1
ATOM 1791 C CA . ASN A 1 223 ? 3.767 -15.944 -18.594 1.00 66.88 223 ASN A CA 1
ATOM 1792 C C . ASN A 1 223 ? 2.923 -15.533 -19.803 1.00 66.88 223 ASN A C 1
ATOM 1794 O O . ASN A 1 223 ? 1.896 -16.147 -20.072 1.00 66.88 223 ASN A O 1
ATOM 1798 N N . HIS A 1 224 ? 3.358 -14.500 -20.525 1.00 66.06 224 HIS A N 1
ATOM 1799 C CA . HIS A 1 224 ? 2.633 -13.942 -21.671 1.00 66.06 224 HIS A CA 1
ATOM 1800 C C . HIS A 1 224 ? 3.351 -14.182 -23.004 1.00 66.06 224 HIS A C 1
ATOM 1802 O O . HIS A 1 224 ? 2.942 -13.617 -24.015 1.00 66.06 224 HIS A O 1
ATOM 1808 N N . MET A 1 225 ? 4.425 -14.986 -23.004 1.00 68.75 225 MET A N 1
ATOM 1809 C CA . MET A 1 225 ? 5.281 -15.244 -24.170 1.00 68.75 225 MET A CA 1
ATOM 1810 C C . MET A 1 225 ? 5.668 -13.947 -24.899 1.00 68.75 225 MET A C 1
ATOM 1812 O O . MET A 1 225 ? 5.636 -13.868 -26.124 1.00 68.75 225 MET A O 1
ATOM 1816 N N . ALA A 1 226 ? 5.998 -12.907 -24.130 1.00 71.56 226 ALA A N 1
ATOM 1817 C CA . ALA A 1 226 ? 6.310 -11.586 -24.660 1.00 71.56 226 ALA A CA 1
ATOM 1818 C C . ALA A 1 226 ? 7.815 -11.326 -24.593 1.00 71.56 226 ALA A C 1
ATOM 1820 O O . ALA A 1 226 ? 8.441 -11.512 -23.545 1.00 71.56 226 ALA A O 1
ATOM 1821 N N . VAL A 1 227 ? 8.390 -10.847 -25.695 1.00 76.50 227 VAL A N 1
ATOM 1822 C CA . VAL A 1 227 ? 9.809 -10.491 -25.787 1.00 76.50 227 VAL A CA 1
ATOM 1823 C C . VAL A 1 227 ? 9.939 -9.003 -26.082 1.00 76.50 227 VAL A C 1
ATOM 1825 O O . VAL A 1 227 ? 9.488 -8.523 -27.116 1.00 76.50 227 VAL A O 1
ATOM 1828 N N . GLY A 1 228 ? 10.553 -8.255 -25.171 1.00 75.44 228 GLY A N 1
ATOM 1829 C CA . GLY A 1 228 ? 10.930 -6.862 -25.391 1.00 75.44 228 GLY A CA 1
ATOM 1830 C C . GLY A 1 228 ? 12.380 -6.786 -25.850 1.00 75.44 228 GLY A C 1
ATOM 1831 O O . GLY A 1 228 ? 13.270 -7.150 -25.084 1.00 75.44 228 GLY A O 1
ATOM 1832 N N . VAL A 1 229 ? 12.635 -6.303 -27.064 1.00 74.50 229 VAL A N 1
ATOM 1833 C CA . VAL A 1 229 ? 13.992 -6.103 -27.593 1.00 74.50 229 VAL A CA 1
ATOM 1834 C C . VAL A 1 229 ? 14.244 -4.611 -27.771 1.00 74.50 229 VAL A C 1
ATOM 1836 O O . VAL A 1 229 ? 13.378 -3.868 -28.235 1.00 74.50 229 VAL A O 1
ATOM 1839 N N . LYS A 1 230 ? 15.440 -4.159 -27.386 1.00 71.38 230 LYS A N 1
ATOM 1840 C CA . LYS A 1 230 ? 15.917 -2.820 -27.738 1.00 71.38 230 LYS A CA 1
ATOM 1841 C C . LYS A 1 230 ? 16.342 -2.793 -29.200 1.00 71.38 230 LYS A C 1
ATOM 1843 O O . LYS A 1 230 ? 17.287 -3.481 -29.580 1.00 71.38 230 LYS A O 1
ATOM 1848 N N . ASP A 1 231 ? 15.674 -1.966 -29.991 1.00 67.56 231 ASP A N 1
ATOM 1849 C CA . ASP A 1 231 ? 16.100 -1.662 -31.352 1.00 67.56 231 ASP A CA 1
ATOM 1850 C C . ASP A 1 231 ? 17.429 -0.878 -31.347 1.00 67.56 231 ASP A C 1
ATOM 1852 O O . ASP A 1 231 ? 17.847 -0.325 -30.325 1.00 67.56 231 ASP A O 1
ATOM 1856 N N . ARG A 1 232 ? 18.101 -0.794 -32.499 1.00 65.19 232 ARG A N 1
ATOM 1857 C CA . ARG A 1 232 ? 19.363 -0.061 -32.703 1.00 65.19 232 ARG A CA 1
ATOM 1858 C C . ARG A 1 232 ? 19.255 1.426 -32.342 1.00 65.19 232 ARG A C 1
ATOM 1860 O O . ARG A 1 232 ? 20.261 2.036 -31.992 1.00 65.19 232 ARG A O 1
ATOM 1867 N N . GLU A 1 233 ? 18.044 1.988 -32.354 1.00 65.75 233 GLU A N 1
ATOM 1868 C CA . GLU A 1 233 ? 17.728 3.344 -31.876 1.00 65.75 233 GLU A CA 1
ATOM 1869 C C . GLU A 1 233 ? 17.472 3.434 -30.356 1.00 65.75 233 GLU A C 1
ATOM 1871 O O . GLU A 1 233 ? 17.013 4.461 -29.858 1.00 65.75 233 GLU A O 1
ATOM 1876 N N . ASN A 1 234 ? 17.754 2.366 -29.601 1.00 65.75 234 ASN A N 1
ATOM 1877 C CA . ASN A 1 234 ? 17.525 2.248 -28.157 1.00 65.75 234 ASN A CA 1
ATOM 1878 C C . ASN A 1 234 ? 16.036 2.330 -27.752 1.00 65.75 234 ASN A C 1
ATOM 1880 O O . ASN A 1 234 ? 15.711 2.610 -26.596 1.00 65.75 234 ASN A O 1
ATOM 1884 N N . LYS A 1 235 ? 15.134 2.084 -28.710 1.00 66.69 235 LYS A N 1
ATOM 1885 C CA . LYS A 1 235 ? 13.680 2.063 -28.531 1.00 66.69 235 LYS A CA 1
ATOM 1886 C C . LYS A 1 235 ? 13.190 0.651 -28.203 1.00 66.69 235 LYS A C 1
ATOM 1888 O O . LYS A 1 235 ? 13.733 -0.312 -28.735 1.00 66.69 235 LYS A O 1
ATOM 1893 N N . LEU A 1 236 ? 12.177 0.514 -27.346 1.00 72.38 236 LEU A N 1
ATOM 1894 C CA . LEU A 1 236 ? 11.589 -0.789 -27.033 1.00 72.38 236 LEU A CA 1
ATOM 1895 C C . LEU A 1 236 ? 10.634 -1.225 -28.148 1.00 72.38 236 LEU A C 1
ATOM 1897 O O . LEU A 1 236 ? 9.657 -0.535 -28.438 1.00 72.38 236 LEU A O 1
ATOM 1901 N N . VAL A 1 237 ? 10.868 -2.416 -28.689 1.00 72.69 237 VAL A N 1
ATOM 1902 C CA . VAL A 1 237 ? 9.909 -3.135 -29.530 1.00 72.69 237 VAL A CA 1
ATOM 1903 C C . VAL A 1 237 ? 9.450 -4.374 -28.768 1.00 72.69 237 VAL A C 1
ATOM 1905 O O . VAL A 1 237 ? 10.274 -5.147 -28.278 1.00 72.69 237 VAL A O 1
ATOM 1908 N N . ILE A 1 238 ? 8.135 -4.536 -28.615 1.00 76.38 238 ILE A N 1
ATOM 1909 C CA . ILE A 1 238 ? 7.534 -5.672 -27.911 1.00 76.38 238 ILE A CA 1
ATOM 1910 C C . ILE A 1 238 ? 6.989 -6.647 -28.952 1.00 76.38 238 ILE A C 1
ATOM 1912 O O . ILE A 1 238 ? 6.078 -6.297 -29.694 1.00 76.38 238 ILE A O 1
ATOM 1916 N N . HIS A 1 239 ? 7.503 -7.870 -28.967 1.00 76.19 239 HIS A N 1
ATOM 1917 C CA . HIS A 1 239 ? 6.968 -8.983 -29.744 1.00 76.19 239 HIS A CA 1
ATOM 1918 C C . HIS A 1 239 ? 6.094 -9.847 -28.836 1.00 76.19 239 HIS A C 1
ATOM 1920 O O . HIS A 1 239 ? 6.609 -10.509 -27.933 1.00 76.19 239 HIS A O 1
ATOM 1926 N N . ALA A 1 240 ? 4.776 -9.788 -29.021 1.00 73.12 240 ALA A N 1
ATOM 1927 C CA . ALA A 1 240 ? 3.813 -10.556 -28.234 1.00 73.12 240 ALA A CA 1
ATOM 1928 C C . ALA A 1 240 ? 2.466 -10.650 -28.958 1.00 73.12 240 ALA A C 1
ATOM 1930 O O . ALA A 1 240 ? 1.978 -9.645 -29.478 1.00 73.12 240 ALA A O 1
ATOM 1931 N N . ASP A 1 241 ? 1.816 -11.812 -28.895 1.00 65.12 241 ASP A N 1
ATOM 1932 C CA . ASP A 1 241 ? 0.443 -11.969 -29.400 1.00 65.12 241 ASP A CA 1
ATOM 1933 C C . ASP A 1 241 ? -0.577 -11.319 -28.458 1.00 65.12 241 ASP A C 1
ATOM 1935 O O . ASP A 1 241 ? -1.509 -10.636 -28.886 1.00 65.12 241 ASP A O 1
ATOM 1939 N N . THR A 1 242 ? -0.371 -11.470 -27.147 1.00 68.19 242 THR A N 1
ATOM 1940 C CA . THR A 1 242 ? -1.192 -10.839 -26.110 1.00 68.19 242 THR A CA 1
ATOM 1941 C C . THR A 1 242 ? -0.322 -10.403 -24.940 1.00 68.19 242 THR A C 1
ATOM 1943 O O . THR A 1 242 ? 0.374 -11.221 -24.349 1.00 68.19 242 THR A O 1
ATOM 1946 N N . ILE A 1 243 ? -0.389 -9.125 -24.562 1.00 74.44 243 ILE A N 1
ATOM 1947 C CA . ILE A 1 243 ? 0.300 -8.592 -23.379 1.00 74.44 243 ILE A CA 1
ATOM 1948 C C . ILE A 1 243 ? -0.654 -7.695 -22.574 1.00 74.44 243 ILE A C 1
ATOM 1950 O O . ILE A 1 243 ? -1.332 -6.848 -23.172 1.00 74.44 243 ILE A O 1
ATOM 1954 N N . PRO A 1 244 ? -0.719 -7.831 -21.234 1.00 77.25 244 PRO A N 1
ATOM 1955 C CA . PRO A 1 244 ? -1.524 -6.953 -20.394 1.00 77.25 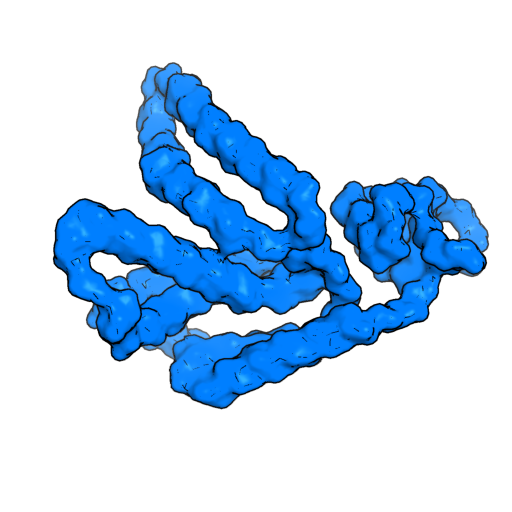244 PRO A CA 1
ATOM 1956 C C . PRO A 1 244 ? -1.131 -5.482 -20.561 1.00 77.25 244 PRO A C 1
ATOM 1958 O O . PRO A 1 244 ? 0.053 -5.148 -20.665 1.00 77.25 244 PRO A O 1
ATOM 1961 N N . ALA A 1 245 ? -2.120 -4.584 -20.514 1.00 76.12 245 ALA A N 1
ATOM 1962 C CA . ALA A 1 245 ? -1.894 -3.140 -20.622 1.00 76.12 245 ALA A CA 1
ATOM 1963 C C . ALA A 1 245 ? -0.914 -2.620 -19.554 1.00 76.12 245 ALA A C 1
ATOM 1965 O O . ALA A 1 245 ? -0.093 -1.748 -19.840 1.00 76.12 245 ALA A O 1
ATOM 1966 N N . PHE A 1 246 ? -0.952 -3.196 -18.347 1.00 74.88 246 PHE A N 1
ATOM 1967 C CA . PHE A 1 246 ? -0.013 -2.876 -17.273 1.00 74.88 246 PHE A CA 1
ATOM 1968 C C . PHE A 1 246 ? 1.437 -3.200 -17.660 1.00 74.88 246 PHE A C 1
ATOM 1970 O O . PHE A 1 246 ? 2.274 -2.302 -17.636 1.00 74.88 246 PHE A O 1
ATOM 1977 N N . ASN A 1 247 ? 1.726 -4.436 -18.092 1.00 75.12 247 ASN A N 1
ATOM 1978 C CA . ASN A 1 247 ? 3.079 -4.859 -18.480 1.00 75.12 247 ASN A CA 1
ATOM 1979 C C . ASN A 1 247 ? 3.603 -4.030 -19.658 1.00 75.12 247 ASN A C 1
ATOM 1981 O O . ASN A 1 247 ? 4.746 -3.583 -19.637 1.00 75.12 247 ASN A O 1
ATOM 1985 N N . ARG A 1 248 ? 2.740 -3.746 -20.641 1.00 74.62 248 ARG A N 1
ATOM 1986 C CA . ARG A 1 248 ? 3.057 -2.882 -21.785 1.00 74.62 248 ARG A CA 1
ATOM 1987 C C . ARG A 1 248 ? 3.491 -1.479 -21.341 1.00 74.62 248 ARG A C 1
ATOM 1989 O O . ARG A 1 248 ? 4.522 -0.973 -21.780 1.00 74.62 248 ARG A O 1
ATOM 1996 N N . THR A 1 249 ? 2.706 -0.865 -20.460 1.00 75.62 249 THR A N 1
ATOM 1997 C CA . THR A 1 249 ? 2.950 0.495 -19.953 1.00 75.62 249 THR A CA 1
ATOM 1998 C C . THR A 1 249 ? 4.179 0.535 -19.046 1.00 75.62 249 THR A C 1
ATOM 2000 O O . THR A 1 249 ? 4.968 1.475 -19.111 1.00 75.62 249 THR A O 1
ATOM 2003 N N . TYR A 1 250 ? 4.375 -0.501 -18.230 1.00 73.88 250 TYR A N 1
ATOM 2004 C CA . TYR A 1 250 ? 5.561 -0.673 -17.398 1.00 73.88 250 TYR A CA 1
ATOM 2005 C C . TYR A 1 250 ? 6.830 -0.760 -18.251 1.00 73.88 250 TYR A C 1
ATOM 2007 O O . TYR A 1 250 ? 7.766 0.001 -18.018 1.00 73.88 250 TYR A O 1
ATOM 2015 N N . TRP A 1 251 ? 6.855 -1.627 -19.269 1.00 74.38 251 TRP A N 1
ATOM 2016 C CA . TRP A 1 251 ? 8.032 -1.793 -20.124 1.00 74.38 251 TRP A CA 1
ATOM 2017 C C . TRP A 1 251 ? 8.358 -0.513 -20.885 1.00 74.38 251 TRP A C 1
ATOM 2019 O O . TRP A 1 251 ? 9.509 -0.087 -20.871 1.00 74.38 251 TRP A O 1
ATOM 2029 N N . ALA A 1 252 ? 7.354 0.137 -21.483 1.00 73.00 252 ALA A N 1
ATOM 2030 C CA . ALA A 1 252 ? 7.544 1.407 -22.180 1.00 73.00 252 ALA A CA 1
ATOM 2031 C C . ALA A 1 252 ? 8.193 2.453 -21.260 1.00 73.00 252 ALA A C 1
ATOM 2033 O O . ALA A 1 252 ? 9.256 2.991 -21.576 1.00 73.00 252 ALA A O 1
ATOM 2034 N N . ASN A 1 253 ? 7.611 2.669 -20.075 1.00 73.88 253 ASN A N 1
ATOM 2035 C CA . ASN A 1 253 ? 8.104 3.674 -19.138 1.00 73.88 25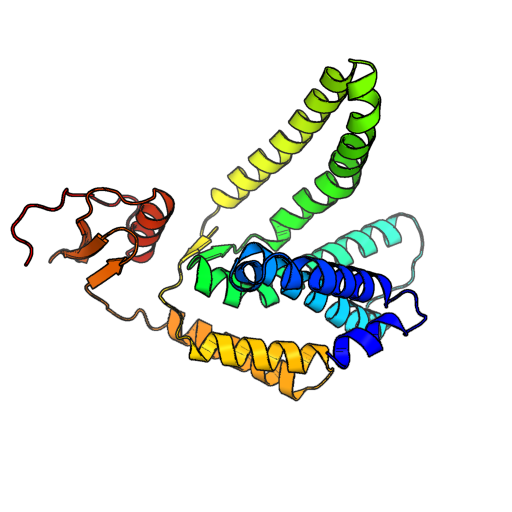3 ASN A CA 1
ATOM 2036 C C . ASN A 1 253 ? 9.469 3.319 -18.540 1.00 73.88 253 ASN A C 1
ATOM 2038 O O . ASN A 1 253 ? 10.276 4.219 -18.313 1.00 73.88 253 ASN A O 1
ATOM 2042 N N . TRP A 1 254 ? 9.767 2.034 -18.320 1.00 70.00 254 TRP A N 1
ATOM 2043 C CA . TRP A 1 254 ? 11.084 1.605 -17.842 1.00 70.00 254 TRP A CA 1
ATOM 2044 C C . TRP A 1 254 ? 12.201 1.944 -18.841 1.00 70.00 254 TRP A C 1
ATOM 2046 O O . TRP A 1 254 ? 13.301 2.314 -18.435 1.00 70.00 254 TRP A O 1
ATOM 2056 N N . PHE A 1 255 ? 11.906 1.915 -20.145 1.00 69.81 255 PHE A N 1
ATOM 2057 C CA . PHE A 1 255 ? 12.816 2.388 -21.196 1.00 69.81 255 PHE A CA 1
ATOM 2058 C C . PHE A 1 255 ? 12.686 3.885 -21.517 1.00 69.81 255 PHE A C 1
ATOM 2060 O O . PHE A 1 255 ? 13.297 4.360 -22.473 1.00 69.81 255 PHE A O 1
ATOM 2067 N N . GLY A 1 256 ? 11.919 4.646 -20.729 1.00 66.56 256 GLY A N 1
ATOM 2068 C CA . GLY A 1 256 ? 11.729 6.085 -20.925 1.00 66.56 256 GLY A CA 1
ATOM 2069 C C . GLY A 1 256 ? 10.841 6.445 -22.119 1.00 66.56 256 GLY A C 1
ATOM 2070 O O . GLY A 1 256 ? 10.896 7.573 -22.608 1.00 66.56 256 GLY A O 1
ATOM 2071 N N . GLN A 1 257 ? 10.028 5.506 -22.604 1.00 67.50 257 GLN A N 1
ATOM 2072 C CA . GLN A 1 257 ? 9.080 5.711 -23.694 1.00 67.50 257 GLN A CA 1
ATOM 2073 C C . GLN A 1 257 ? 7.658 5.889 -23.163 1.00 67.50 257 GLN A C 1
ATOM 2075 O O . GLN A 1 257 ? 7.222 5.165 -22.272 1.00 67.50 257 GLN A O 1
ATOM 2080 N N . LYS A 1 258 ? 6.916 6.840 -23.741 1.00 59.47 258 LYS A N 1
ATOM 2081 C CA . LYS A 1 258 ? 5.494 7.042 -23.414 1.00 59.47 258 LYS A CA 1
ATOM 2082 C C . LYS A 1 258 ? 4.584 6.000 -24.065 1.00 59.47 258 LYS A C 1
ATOM 2084 O O . LYS A 1 258 ? 3.580 5.640 -23.467 1.00 59.47 258 LYS A O 1
ATOM 2089 N N . ASP A 1 259 ? 4.977 5.495 -25.234 1.00 58.50 259 ASP A N 1
ATOM 2090 C CA . ASP A 1 259 ? 4.250 4.485 -26.001 1.00 58.50 259 ASP A CA 1
ATOM 2091 C C . ASP A 1 259 ? 5.189 3.339 -26.381 1.00 58.50 259 ASP A C 1
ATOM 2093 O O . ASP A 1 259 ? 6.366 3.561 -26.666 1.00 58.50 259 ASP A O 1
ATOM 2097 N N . SER A 1 260 ? 4.661 2.115 -26.400 1.00 61.78 260 SER A N 1
ATOM 2098 C CA . SER A 1 260 ? 5.374 0.931 -26.890 1.00 61.78 260 SER A CA 1
ATOM 2099 C C . SER A 1 260 ? 4.730 0.417 -28.168 1.00 61.78 260 SER A C 1
ATOM 2101 O O . SER A 1 260 ? 3.508 0.279 -28.264 1.00 61.78 260 SER A O 1
ATOM 2103 N N . MET A 1 261 ? 5.572 0.108 -29.149 1.00 61.00 261 MET A N 1
ATOM 2104 C CA . MET A 1 261 ? 5.150 -0.562 -30.370 1.00 61.00 261 MET A CA 1
ATOM 2105 C C . MET A 1 261 ? 5.043 -2.060 -30.079 1.00 61.00 261 MET A C 1
ATOM 2107 O O . MET A 1 261 ? 6.027 -2.682 -29.674 1.00 61.00 261 MET A O 1
ATOM 2111 N N . VAL A 1 262 ? 3.841 -2.620 -30.238 1.00 65.88 262 VAL A N 1
ATOM 2112 C CA . VAL A 1 262 ? 3.600 -4.061 -30.093 1.00 65.88 262 VAL A CA 1
ATOM 2113 C C . VAL A 1 262 ? 3.446 -4.664 -31.476 1.00 65.88 262 VAL A C 1
ATOM 2115 O O . VAL A 1 262 ? 2.562 -4.261 -32.230 1.00 65.88 262 VAL A O 1
ATOM 2118 N N . LEU A 1 263 ? 4.317 -5.611 -31.795 1.00 68.62 263 LEU A N 1
ATOM 2119 C CA . LEU A 1 263 ? 4.288 -6.390 -33.021 1.00 68.62 263 LEU A CA 1
ATOM 2120 C C . LEU A 1 263 ? 3.838 -7.822 -32.691 1.00 68.62 263 LEU A C 1
ATOM 2122 O O . LEU A 1 263 ? 4.231 -8.351 -31.645 1.00 68.62 263 LEU A O 1
ATOM 2126 N N . PRO A 1 264 ? 3.023 -8.453 -33.556 1.00 65.19 264 PRO A N 1
ATOM 2127 C CA . PRO A 1 264 ? 2.687 -9.865 -33.404 1.00 65.19 264 PRO A CA 1
ATOM 2128 C C . PRO A 1 264 ? 3.953 -10.726 -33.501 1.00 65.19 264 PRO A C 1
ATOM 2130 O O . PRO A 1 264 ? 4.952 -10.315 -34.104 1.00 65.19 264 PRO A O 1
ATOM 2133 N N . LEU A 1 265 ? 3.924 -11.918 -32.903 1.00 62.78 265 LEU A N 1
ATOM 2134 C CA . LEU A 1 265 ? 5.008 -12.882 -33.062 1.00 62.78 265 LEU A CA 1
ATOM 2135 C C . LEU A 1 265 ? 4.967 -13.410 -34.503 1.00 62.78 265 LEU A C 1
ATOM 2137 O O . LEU A 1 265 ? 4.183 -14.293 -34.838 1.00 62.78 265 LEU A O 1
ATOM 2141 N N . GLU A 1 266 ? 5.788 -12.853 -35.395 1.00 55.88 266 GLU A N 1
ATOM 2142 C CA . GLU A 1 266 ? 6.025 -13.498 -36.687 1.00 55.88 266 GLU A CA 1
ATOM 2143 C C . GLU A 1 266 ? 6.733 -14.839 -36.449 1.00 55.88 266 GLU A C 1
ATOM 2145 O O . GLU A 1 266 ? 7.627 -14.935 -35.608 1.00 55.88 266 GLU A O 1
ATOM 2150 N N . ASN A 1 267 ? 6.342 -15.871 -37.205 1.00 50.81 267 ASN A N 1
ATOM 2151 C CA . ASN A 1 267 ? 6.760 -17.278 -37.070 1.00 50.81 267 ASN A CA 1
ATOM 2152 C C . ASN A 1 267 ? 8.286 -17.563 -37.169 1.00 50.81 267 ASN A C 1
ATOM 2154 O O . ASN A 1 267 ? 8.663 -18.723 -37.288 1.00 50.81 267 ASN A O 1
ATOM 2158 N N . ASN A 1 268 ? 9.171 -16.560 -37.117 1.00 43.47 268 ASN A N 1
ATOM 2159 C CA . ASN A 1 268 ? 10.612 -16.668 -37.383 1.00 43.47 268 ASN A CA 1
ATOM 2160 C C . ASN A 1 268 ? 11.507 -15.973 -36.327 1.00 43.47 268 ASN A C 1
ATOM 2162 O O . ASN A 1 268 ? 12.495 -15.336 -36.689 1.00 43.47 268 ASN A O 1
ATOM 2166 N N . ILE A 1 269 ? 11.188 -16.059 -35.028 1.00 51.69 269 ILE A N 1
ATOM 2167 C CA . ILE A 1 269 ? 12.081 -15.561 -33.947 1.00 51.69 269 ILE A CA 1
ATOM 2168 C C . ILE A 1 269 ? 12.728 -16.717 -33.141 1.00 51.69 269 ILE A C 1
ATOM 2170 O O . ILE A 1 269 ? 13.278 -16.507 -32.064 1.00 51.69 269 ILE A O 1
ATOM 2174 N N . PHE A 1 270 ? 12.740 -17.938 -33.686 1.00 44.88 270 PHE A N 1
ATOM 2175 C CA . PHE A 1 270 ? 13.573 -19.042 -33.189 1.00 44.88 270 PHE A CA 1
ATOM 2176 C C . PHE A 1 270 ? 14.503 -19.561 -34.281 1.00 44.88 270 PHE A C 1
ATOM 2178 O O . PHE A 1 270 ? 14.028 -19.702 -35.430 1.00 44.88 270 PHE A O 1
#

Secondary structure (DSSP, 8-state):
-HHHHHHHT--STTHHHHHHHHHHHHHHHHH-GGGGG-HHHHHHHHHHHHHHHHHHHHHH-GGGG----HHHHHHHHHHHHHHHHHHHHHHHHHHHHHHHHSEEETTHHHHHHHHHHHIIIIIHHHHHHHHHHHHHT-HHHHHHHHHHHHHHHHHHHHHHHHSTTSEEE--PPPHHHHHHHHHHHHHHHTT-HHHHHHHHHHHHHHHHHHHS----SEEEETTTTEEEEE-TTS-EEEE-SS--HHHHHHHHHHTT-SS-EEE---S---

Radius of gyration: 22.58 Å; chains: 1; bounding box: 58×46×65 Å

Organism: Rickettsia japonica (NCBI:txid35790)

pLDDT: mean 77.36, std 12.79, range [37.47, 95.69]

Sequence (270 aa):
MQFLFTVLYLPDALAFPLRSLTIAAFIILPLNPEYIFHPSFQLSFIAVLSLVAGYEFYLKNSWLLGEKKGIFGAVKFYTASNIYSSFLASIITAPVVINQFFIFATYSVPANLIVVPITSFFLMPLALLSLPFTMIGFDNYILKLMGFFIDIIIKSAAYFNSLPAAVWYFGYITNFSILLFLFGFFGFVYGKLLGVCLVLQSWQYLLYLCSTPQSRNLIFDANHMAVGVKDRENKLVIHADTIPAFNRTYWANWFGQKDSMVLPLENNIF